Protein 4I86 (pdb70)

B-factor: mean 33.87, std 10.57, range [14.81, 68.9]

Nearest PDB structures (foldseek):
  4i86-assembly2_B  TM=1.010E+00  e=1.847E-17  Komagataeibacter xylinus
  9fnn-assembly1_A  TM=8.598E-01  e=1.338E-05  Escherichia coli
  9fp0-assembly1_A  TM=7.364E-01  e=4.177E-06  Escherichia coli
  9fmv-assembly1_A  TM=7.320E-01  e=1.938E-05  Escherichia coli
  9fmz-assembly1_A  TM=7.827E-01  e=1.527E-04  Escherichia coli

CATH classification: 2.40.10.220

Solvent-accessible surface area: 10695 Å² total; per-residue (Å²): 175,182,84,118,25,74,117,37,98,19,104,19,94,4,70,1,25,17,62,119,45,84,31,123,22,96,13,50,3,58,34,2,8,14,5,4,6,8,0,128,8,66,26,91,48,191,42,108,12,38,36,74,3,111,4,90,6,78,24,113,76,84,93,2,89,2,23,1,72,0,10,83,25,38,124,30,112,0,43,3,5,6,28,54,114,81,133,127,41,50,103,8,2,49,90,2,0,84,20,35,88,200,136,119,71,23,113,13,99,22,87,4,56,1,25,20,52,96,40,84,29,123,21,100,14,58,1,35,30,2,8,50,37,3,1,8,0,106,14,86,22,94,50,188,40,65,23,14,33,36,4,113,3,101,2,88,25,119,76,87,98,4,90,2,25,1,60,0,13,99,26,42,155,36,92,0,23,1,5,19,41,62,111,81,128,141,41,48,101,15,2,46,96,2,2,108,24,26,88,194

Radius of gyration: 17.35 Å; Cα contacts (8 Å, |Δi|>4): 460; chains: 2; bounding box: 39×57×32 Å

Foldseek 3Di:
DDDDFLKAADWFKKWKAFPVRPDIWIFIWGIATLFWTKTQTADPDDDPAFTWMWMWGDAPNDIAIFIWTFGDGDHRITTITTDDDDDVNSVSSVCVSVSSVD/DDKDQDWFKKWKAFPVRPDIWIWIWRIADLFWTKTQTAGPDDDPAFTWMWIWGAAPNDIQIWIWTFGDGDPRMTIITTDDDDVVNSVSSVCVRVVSVD

InterPro domains:
  IPR001173 Glycosyltransferase 2-like [PF00535] (153-322)
  IPR003919 Cellulose synthase, subunit A [TIGR03030] (23-710)
  IPR003920 Cellulose synthase, subunit B [PR01440] (860-881)
  IPR003920 Cellulose synthase, subunit B [PR01440] (908-931)
  IPR003920 Cellulose synthase, subunit B [PR01440] (948-969)
  IPR003920 Cellulose synthase, subunit B [PR01440] (990-1013)
  IPR003920 Cellulose synthase, subunit B [PR01440] (1033-1050)
  IPR003920 Cellulose synthase, subunit B [PR01440] (1070-1091)
  IPR003920 Cellulose synthase, subunit B [PR01440] (1152-1173)
  IPR003920 Cellulose synthase, subunit B [PR01440] (1237-1256)
  IPR003920 Cellulose synthase, subunit B [PR01440] (1286-1305)
  IPR003920 Cellulose synthase, subunit B [PR01440] (1323-1343)
  IPR003920 Cellulose synthase, subunit B [PR01440] (1485-1505)
  IPR009875 PilZ domain [PF07238] (572-647)
  IPR018513 Cellulose synthase BcsB, bacterial [PF03170] (834-1446)
  IPR029044 Nucleotide-diphospho-sugar transferases [G3DSA:3.90.550.10] (138-359)
  IPR029044 Nucleotide-diphospho-sugar transferases [SSF53448] (148-426)
  IPR050321 Glycosyltransferase 2/OpgH subfamily [PTHR43867] (83-566)

Sequence (200 aa):
QKRNSHRIPATIPVEVANADGSIIVTGVTEDLSMGGAAVKMSWPAKLSGPTPVYIRTVLDGEELILPARIIRAGNGRGIFIWTIDNLQQEFSVIRLVFGLEHSHRIPATIPVEVANADGSIIVTGVTEDLSMGGAAVKMSWPAKLSGPTPVYIRTVLDGEELILPARIIRAGNGRGIFIWTIDNLQQEFSVIRLVFGLEH

Structure (mmCIF, N/CA/C/O backbone):
data_4I86
#
_entry.id   4I86
#
_cell.length_a   39.360
_cell.length_b   59.500
_cell.length_c   78.153
_cell.angle_alpha   90.00
_cell.angle_beta   90.00
_cell.angle_gamma   90.00
#
_symmetry.space_group_name_H-M   'P 21 21 21'
#
loop_
_entity.id
_entity.type
_entity.pdbx_description
1 polymer 'Cellulose synthase 1'
2 water water
#
loop_
_atom_site.group_PDB
_atom_site.id
_atom_site.type_symbol
_atom_site.label_atom_id
_atom_site.label_alt_id
_atom_site.label_comp_id
_atom_site.label_asym_id
_atom_site.label_entity_id
_atom_site.label_seq_id
_atom_site.pdbx_PDB_ins_code
_atom_site.Cartn_x
_atom_site.Cartn_y
_atom_site.Cartn_z
_atom_site.occupancy
_atom_site.B_iso_or_equiv
_atom_site.auth_seq_id
_atom_site.auth_comp_id
_atom_site.auth_asym_id
_atom_site.auth_atom_id
_atom_site.pdbx_PDB_model_num
ATOM 1 N N . GLN A 1 5 ? 23.059 0.977 -0.306 1.00 52.73 1 GLN A N 1
ATOM 2 C CA . GLN A 1 5 ? 24.374 0.352 -0.226 1.00 48.39 1 GLN A CA 1
ATOM 3 C C . GLN A 1 5 ? 24.805 -0.220 -1.583 1.00 50.94 1 GLN A C 1
ATOM 4 O O . GLN A 1 5 ? 24.560 0.385 -2.631 1.00 49.36 1 GLN A O 1
ATOM 10 N N . LYS A 1 6 ? 25.460 -1.376 -1.568 1.00 48.58 2 LYS A N 1
ATOM 11 C CA . LYS A 1 6 ? 25.885 -2.009 -2.814 1.00 45.72 2 LYS A CA 1
ATOM 12 C C . LYS A 1 6 ? 25.495 -3.486 -2.823 1.00 49.47 2 LYS A C 1
ATOM 13 O O . LYS A 1 6 ? 25.685 -4.211 -1.837 1.00 39.17 2 LYS A O 1
ATOM 19 N N . ARG A 1 7 ? 24.942 -3.918 -3.951 1.00 52.59 3 ARG A N 1
ATOM 20 C CA . ARG A 1 7 ? 24.267 -5.204 -4.034 1.00 51.95 3 ARG A CA 1
ATOM 21 C C . ARG A 1 7 ? 24.722 -6.012 -5.251 1.00 52.02 3 ARG A C 1
ATOM 22 O O . ARG A 1 7 ? 24.649 -5.530 -6.388 1.00 57.18 3 ARG A O 1
ATOM 30 N N . ASN A 1 8 ? 25.206 -7.231 -5.026 1.00 47.91 4 ASN A N 1
ATOM 31 C CA . ASN A 1 8 ? 25.484 -8.120 -6.152 1.00 49.40 4 ASN A CA 1
ATOM 32 C C . ASN A 1 8 ? 24.181 -8.783 -6.578 1.00 44.79 4 ASN A C 1
ATOM 33 O O . ASN A 1 8 ? 23.371 -9.154 -5.726 1.00 46.63 4 ASN A O 1
ATOM 38 N N . SER A 1 9 ? 23.956 -8.908 -7.882 1.00 47.68 5 SER A N 1
ATOM 39 C CA . SER A 1 9 ? 22.666 -9.407 -8.367 1.00 43.40 5 SER A CA 1
ATOM 40 C C . SER A 1 9 ? 22.492 -10.892 -8.067 1.00 44.38 5 SER A C 1
ATOM 41 O O . SER A 1 9 ? 21.395 -11.345 -7.706 1.00 37.54 5 SER A O 1
ATOM 44 N N . HIS A 1 10 ? 23.578 -11.651 -8.194 1.00 45.46 6 HIS A N 1
ATOM 45 C CA . HIS A 1 10 ? 23.467 -13.103 -8.188 1.00 40.46 6 HIS A CA 1
ATOM 46 C C . HIS A 1 10 ? 22.410 -13.488 -9.226 1.00 40.47 6 HIS A C 1
ATOM 47 O O . HIS A 1 10 ? 21.523 -14.308 -8.951 1.00 38.31 6 HIS A O 1
ATOM 54 N N . ARG A 1 11 ? 22.507 -12.881 -10.412 1.00 35.35 7 ARG A N 1
ATOM 55 C CA . ARG A 1 11 ? 21.640 -13.232 -11.546 1.00 40.07 7 ARG A CA 1
ATOM 56 C C . ARG A 1 11 ? 21.715 -14.719 -11.894 1.00 37.59 7 ARG A C 1
ATOM 57 O O . ARG A 1 11 ? 22.732 -15.198 -12.393 1.00 35.59 7 ARG A O 1
ATOM 65 N N . ILE A 1 12 ? 20.631 -15.445 -11.664 1.00 36.60 8 ILE A N 1
ATOM 66 C CA . ILE A 1 12 ? 20.584 -16.853 -12.042 1.00 35.19 8 ILE A CA 1
ATOM 67 C C . ILE A 1 12 ? 19.474 -17.113 -13.058 1.00 32.92 8 ILE A C 1
ATOM 68 O O . ILE A 1 12 ? 18.287 -17.077 -12.713 1.00 32.31 8 ILE A O 1
ATOM 73 N N . PRO A 1 13 ? 19.858 -17.341 -14.330 1.00 31.80 9 PRO A N 1
ATOM 74 C CA . PRO A 1 13 ? 18.888 -17.815 -15.329 1.00 33.58 9 PRO A CA 1
ATOM 75 C C . PRO A 1 13 ? 18.262 -19.136 -14.894 1.00 30.70 9 PRO A C 1
ATOM 76 O O . PRO A 1 13 ? 18.978 -20.092 -14.580 1.00 34.46 9 PRO A O 1
ATOM 80 N N . ALA A 1 14 ? 16.938 -19.186 -14.875 1.00 33.70 10 ALA A N 1
ATOM 81 C CA . ALA A 1 14 ? 16.231 -20.370 -14.409 1.00 31.51 10 ALA A CA 1
ATOM 82 C C . ALA A 1 14 ? 14.793 -20.337 -14.883 1.00 32.71 10 ALA A C 1
ATOM 83 O O . ALA A 1 14 ? 14.195 -19.272 -15.025 1.00 31.85 10 ALA A O 1
ATOM 85 N N . THR A 1 15 ? 14.242 -21.520 -15.123 1.00 31.52 11 THR A N 1
ATOM 86 C CA . THR A 1 15 ? 12.891 -21.642 -15.619 1.00 32.72 11 THR A CA 1
ATOM 87 C C . THR A 1 15 ? 12.040 -22.359 -14.580 1.00 35.71 11 THR A C 1
ATOM 88 O O . THR A 1 15 ? 12.150 -23.579 -14.404 1.00 37.78 11 THR A O 1
ATOM 92 N N . ILE A 1 16 ? 11.195 -21.600 -13.886 1.00 36.88 12 ILE A N 1
ATOM 93 C CA . ILE A 1 16 ? 10.300 -22.185 -12.896 1.00 28.92 12 ILE A CA 1
ATOM 94 C C . ILE A 1 16 ? 8.930 -21.554 -12.954 1.00 29.32 12 ILE A C 1
ATOM 95 O O . ILE A 1 16 ? 8.804 -20.336 -13.130 1.00 31.88 12 ILE A O 1
ATOM 100 N N . PRO A 1 17 ? 7.887 -22.388 -12.830 1.00 29.35 13 PRO A N 1
ATOM 101 C CA . PRO A 1 17 ? 6.512 -21.895 -12.865 1.00 29.62 13 PRO A CA 1
ATOM 102 C C . PRO A 1 17 ? 6.283 -20.894 -11.730 1.00 24.90 13 PRO A C 1
ATOM 103 O O . PRO A 1 17 ? 6.752 -21.095 -10.600 1.00 23.47 13 PRO A O 1
ATOM 107 N N . VAL A 1 18 ? 5.545 -19.835 -12.028 1.00 24.41 14 VAL A N 1
ATOM 108 C CA . VAL A 1 18 ? 5.175 -18.872 -11.008 1.00 25.10 14 VAL A CA 1
ATOM 109 C C . VAL A 1 18 ? 3.759 -18.400 -11.261 1.00 28.25 14 VAL A C 1
ATOM 110 O O . VAL A 1 18 ? 3.268 -18.465 -12.393 1.00 27.84 14 VAL A O 1
ATOM 114 N N . GLU A 1 19 ? 3.100 -17.924 -10.208 1.00 24.90 15 GLU A N 1
ATOM 115 C CA . GLU A 1 19 ? 1.808 -17.271 -10.353 1.00 26.99 15 GLU A CA 1
ATOM 116 C C . GLU A 1 19 ? 1.957 -15.859 -9.812 1.00 26.01 15 GLU A C 1
ATOM 117 O O . GLU A 1 19 ? 2.666 -15.640 -8.824 1.00 22.44 15 GLU A O 1
ATOM 123 N N . VAL A 1 20 ? 1.282 -14.908 -10.444 1.00 23.77 16 VAL A N 1
ATOM 124 C CA . VAL A 1 20 ? 1.399 -13.511 -10.047 1.00 25.23 16 VAL A CA 1
ATOM 125 C C . VAL A 1 20 ? 0.028 -12.870 -9.937 1.00 26.96 16 VAL A C 1
ATOM 126 O O . VAL A 1 20 ? -0.776 -12.948 -10.863 1.00 28.92 16 VAL A O 1
ATOM 130 N N . ALA A 1 21 ? -0.227 -12.234 -8.801 1.00 24.51 17 ALA A N 1
ATOM 131 C CA . ALA A 1 21 ? -1.458 -11.504 -8.578 1.00 27.24 17 ALA A CA 1
ATOM 132 C C . ALA A 1 21 ? -1.125 -10.070 -8.195 1.00 27.79 17 ALA A 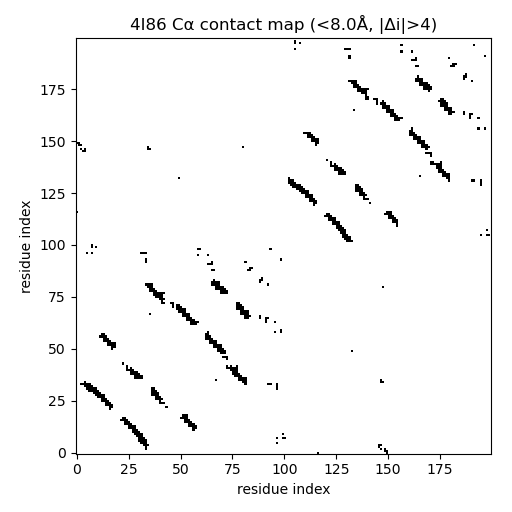C 1
ATOM 133 O O . ALA A 1 21 ? -0.163 -9.851 -7.449 1.00 25.49 17 ALA A O 1
ATOM 135 N N . ASN A 1 22 ? -1.910 -9.090 -8.654 1.00 25.36 18 ASN A N 1
ATOM 136 C CA . ASN A 1 22 ? -1.766 -7.728 -8.104 1.00 26.45 18 ASN A CA 1
ATOM 137 C C . ASN A 1 22 ? -2.360 -7.662 -6.693 1.00 26.54 18 ASN A C 1
ATOM 138 O O . ASN A 1 22 ? -2.966 -8.624 -6.236 1.00 25.45 18 ASN A O 1
ATOM 143 N N . ALA A 1 23 ? -2.174 -6.557 -5.985 1.00 28.08 19 ALA A N 1
ATOM 144 C CA . ALA A 1 23 ? -2.437 -6.553 -4.541 1.00 28.45 19 ALA A CA 1
ATOM 145 C C . ALA A 1 23 ? -3.907 -6.581 -4.170 1.00 36.80 19 ALA A C 1
ATOM 146 O O . ALA A 1 23 ? -4.254 -7.015 -3.063 1.00 31.56 19 ALA A O 1
ATOM 148 N N . ASP A 1 24 ? -4.766 -6.111 -5.074 1.00 36.35 20 ASP A N 1
ATOM 149 C CA . ASP A 1 24 ? -6.201 -6.174 -4.822 1.00 37.63 20 ASP A CA 1
ATOM 150 C C . ASP A 1 24 ? -6.863 -7.410 -5.432 1.00 37.11 20 ASP A C 1
ATOM 151 O O . ASP A 1 24 ? -8.071 -7.581 -5.317 1.00 40.56 20 ASP A O 1
ATOM 156 N N . GLY A 1 25 ? -6.070 -8.277 -6.062 1.00 33.85 21 GLY A N 1
ATOM 157 C CA . GLY A 1 25 ? -6.585 -9.539 -6.576 1.00 35.46 21 GLY A CA 1
ATOM 158 C C . GLY A 1 25 ? -7.368 -9.421 -7.873 1.00 38.45 21 GLY A C 1
ATOM 159 O O . GLY A 1 25 ? -7.917 -10.417 -8.361 1.00 39.94 21 GLY A O 1
ATOM 160 N N . SER A 1 26 ? -7.414 -8.215 -8.438 1.00 34.53 22 SER A N 1
ATOM 161 C CA . SER A 1 26 ? -8.127 -7.969 -9.700 1.00 40.56 22 SER A CA 1
ATOM 162 C C . SER A 1 26 ? -7.425 -8.614 -10.894 1.00 37.42 22 SER A C 1
ATOM 163 O O . SER A 1 26 ? -8.042 -8.884 -11.932 1.00 36.22 22 SER A O 1
ATOM 166 N N . ILE A 1 27 ? -6.130 -8.868 -10.751 1.00 35.44 23 ILE A N 1
ATOM 167 C CA . ILE A 1 27 ? -5.375 -9.539 -11.809 1.00 31.50 23 ILE A CA 1
ATOM 168 C C . ILE A 1 27 ? -4.578 -10.724 -11.266 1.00 32.14 23 ILE A C 1
ATOM 169 O O . ILE A 1 27 ? -3.929 -10.627 -10.217 1.00 32.72 23 ILE A O 1
ATOM 174 N N . ILE A 1 28 ? -4.639 -11.838 -11.988 1.00 27.08 24 ILE A N 1
ATOM 175 C CA . ILE A 1 28 ? -3.905 -13.050 -11.647 1.00 32.14 24 ILE A CA 1
ATOM 176 C C . ILE A 1 28 ? -3.461 -13.756 -12.916 1.00 36.44 24 ILE A C 1
ATOM 177 O O . ILE A 1 28 ? -4.295 -14.089 -13.770 1.00 36.88 24 ILE A O 1
ATOM 182 N N . VAL A 1 29 ? -2.155 -13.992 -13.044 1.00 30.92 25 VAL A N 1
ATOM 183 C CA . VAL A 1 29 ? -1.641 -14.676 -14.226 1.00 32.37 25 VAL A CA 1
ATOM 184 C C . VAL A 1 29 ? -0.613 -15.709 -13.834 1.00 30.72 25 VAL A C 1
ATOM 185 O O . VAL A 1 29 ? -0.129 -15.719 -12.701 1.00 29.58 25 VAL A O 1
ATOM 189 N N . THR A 1 30 ? -0.283 -16.573 -14.787 1.00 31.93 26 THR A N 1
ATOM 190 C CA . THR A 1 30 ? 0.694 -17.630 -14.594 1.00 33.04 26 THR A CA 1
ATOM 191 C C . THR A 1 30 ? 1.802 -17.427 -15.627 1.00 34.02 26 THR A C 1
ATOM 192 O O . THR A 1 30 ? 1.594 -16.724 -16.613 1.00 36.87 26 THR A O 1
ATOM 196 N N . GLY A 1 31 ? 2.972 -18.026 -15.399 1.00 31.68 27 GLY A N 1
ATOM 197 C CA . GLY A 1 31 ? 4.119 -17.847 -16.279 1.00 31.57 27 GLY A CA 1
ATOM 198 C C . GLY A 1 31 ? 5.288 -18.711 -15.854 1.00 31.36 27 GLY A C 1
ATOM 199 O O . GLY A 1 31 ? 5.138 -19.538 -14.954 1.00 29.39 27 GLY A O 1
ATOM 200 N N . VAL A 1 32 ? 6.441 -18.560 -16.516 1.00 31.39 28 VAL A N 1
ATOM 201 C CA . VAL A 1 32 ? 7.669 -19.177 -16.037 1.00 28.91 28 VAL A CA 1
ATOM 202 C C . VAL A 1 32 ? 8.758 -18.126 -15.928 1.00 32.96 28 VAL A C 1
ATOM 203 O O . VAL A 1 32 ? 8.762 -17.137 -16.668 1.00 33.97 28 VAL A O 1
ATOM 207 N N . THR A 1 33 ? 9.694 -18.346 -15.016 1.00 30.30 29 THR A N 1
ATOM 208 C CA . THR A 1 33 ? 10.765 -17.383 -14.819 1.00 33.71 29 THR A CA 1
ATOM 209 C C . THR A 1 33 ? 11.770 -17.461 -15.963 1.00 35.60 29 THR A C 1
ATOM 210 O O . THR A 1 33 ? 11.864 -18.481 -16.650 1.00 31.47 29 THR A O 1
ATOM 214 N N . GLU A 1 34 ? 12.527 -16.383 -16.147 1.00 34.33 30 GLU A N 1
ATOM 215 C CA . GLU A 1 34 ? 13.642 -16.381 -17.089 1.00 34.75 30 GLU A CA 1
ATOM 216 C C . GLU A 1 34 ? 14.946 -16.233 -16.311 1.00 33.13 30 GLU A C 1
ATOM 217 O O . GLU A 1 34 ? 15.915 -16.965 -16.528 1.00 32.14 30 GLU A O 1
ATOM 223 N N . ASP A 1 35 ? 14.959 -15.288 -15.380 1.00 30.36 31 ASP A N 1
ATOM 224 C CA . ASP A 1 35 ? 16.090 -15.154 -14.482 1.00 29.59 31 ASP A CA 1
ATOM 225 C C . ASP A 1 35 ? 15.605 -14.623 -13.147 1.00 31.37 31 ASP A C 1
ATOM 226 O O . ASP A 1 35 ? 14.541 -14.002 -13.062 1.00 31.36 31 ASP A O 1
ATOM 231 N N . LEU A 1 36 ? 16.384 -14.881 -12.106 1.00 28.79 32 LEU A N 1
ATOM 232 C CA . LEU A 1 36 ? 16.084 -14.382 -10.775 1.00 27.06 32 LEU A CA 1
ATOM 233 C C . LEU A 1 36 ? 17.361 -13.751 -10.270 1.00 26.12 32 LEU A C 1
ATOM 234 O O . LEU A 1 36 ? 18.443 -14.193 -10.617 1.00 26.82 32 LEU A O 1
ATOM 239 N N . SER A 1 37 ? 17.234 -12.701 -9.470 1.00 24.38 33 SER A N 1
ATOM 240 C CA . SER A 1 37 ? 18.392 -12.094 -8.835 1.00 26.81 33 SER A CA 1
ATOM 241 C C . SER A 1 37 ? 17.995 -11.639 -7.442 1.00 25.72 33 SER A C 1
ATOM 242 O O . SER A 1 37 ? 16.812 -11.705 -7.067 1.00 22.55 33 SER A O 1
ATOM 245 N N . MET A 1 38 ? 18.974 -11.168 -6.679 1.00 24.46 34 MET A N 1
ATOM 246 C CA . MET A 1 38 ? 18.682 -10.531 -5.403 1.00 26.59 34 MET A CA 1
ATOM 247 C C . MET A 1 38 ? 17.832 -9.262 -5.596 1.00 25.77 34 MET A C 1
ATOM 248 O O . MET A 1 38 ? 17.189 -8.792 -4.662 1.00 24.14 34 MET A O 1
ATOM 253 N N . GLY A 1 39 ? 17.822 -8.714 -6.809 1.00 23.41 35 GLY A N 1
ATOM 254 C CA . GLY A 1 39 ? 17.068 -7.496 -7.076 1.00 27.38 35 GLY A CA 1
ATOM 255 C C . GLY A 1 39 ? 15.613 -7.752 -7.474 1.00 22.81 35 GLY A C 1
ATOM 256 O O . GLY A 1 39 ? 14.705 -7.004 -7.104 1.00 20.22 35 GLY A O 1
ATOM 257 N N . GLY A 1 40 ? 15.394 -8.811 -8.238 1.00 21.82 36 GLY A N 1
ATOM 258 C CA . GLY A 1 40 ? 14.062 -9.137 -8.711 1.00 21.15 36 GLY A CA 1
ATOM 259 C C . GLY A 1 40 ? 13.979 -10.331 -9.637 1.00 24.61 36 GLY A C 1
ATOM 260 O O . GLY A 1 40 ? 14.747 -11.304 -9.519 1.00 22.97 36 GLY A O 1
ATOM 261 N N . ALA A 1 41 ? 13.016 -10.267 -10.553 1.00 23.58 37 ALA A N 1
ATOM 262 C CA . ALA A 1 41 ? 12.735 -11.393 -11.439 1.00 28.40 37 ALA A CA 1
ATOM 263 C C . ALA A 1 41 ? 12.426 -10.937 -12.855 1.00 24.87 37 ALA A C 1
ATOM 264 O O . ALA A 1 41 ? 11.898 -9.850 -13.064 1.00 27.82 37 ALA A O 1
ATOM 266 N N . ALA A 1 42 ? 12.756 -11.776 -13.828 1.00 28.99 38 ALA A N 1
ATOM 267 C CA . ALA A 1 42 ? 12.230 -11.601 -15.181 1.00 34.03 38 ALA A CA 1
ATOM 268 C C . ALA A 1 42 ? 11.386 -12.823 -15.488 1.00 27.95 38 ALA A C 1
ATOM 269 O O . ALA A 1 42 ? 11.855 -13.953 -15.347 1.00 27.33 38 ALA A O 1
ATOM 271 N N . VAL A 1 43 ? 10.141 -12.598 -15.898 1.00 30.59 39 VAL A N 1
ATOM 272 C CA . VAL A 1 43 ? 9.207 -13.709 -16.089 1.00 31.93 39 VAL A CA 1
ATOM 273 C C . VAL A 1 43 ? 8.562 -13.744 -17.478 1.00 35.98 39 VAL A C 1
ATOM 274 O O . VAL A 1 43 ? 8.092 -12.717 -17.986 1.00 30.77 39 VAL A O 1
ATOM 278 N N . LYS A 1 44 ? 8.528 -14.928 -18.090 1.00 33.83 40 LYS A N 1
ATOM 279 C CA . LYS A 1 44 ? 7.759 -15.093 -19.327 1.00 37.81 40 LYS A CA 1
ATOM 280 C C . LYS A 1 44 ? 6.275 -15.136 -18.975 1.00 40.92 40 LYS A C 1
ATOM 281 O O . LYS A 1 44 ? 5.791 -16.089 -18.354 1.00 37.02 40 LYS A O 1
ATOM 287 N N . MET A 1 45 ? 5.552 -14.092 -19.361 1.00 37.90 41 MET A N 1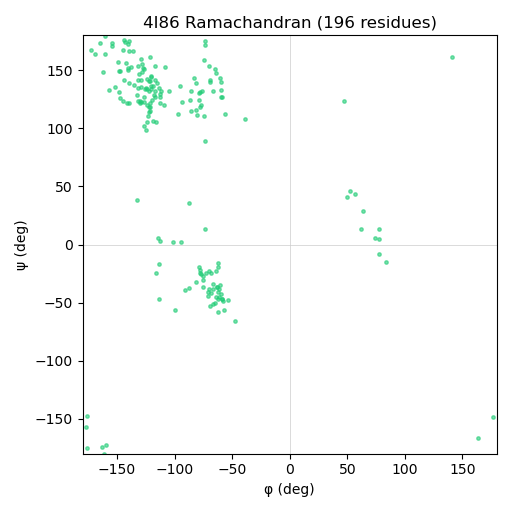
ATOM 288 C CA . MET A 1 45 ? 4.174 -13.942 -18.933 1.00 39.36 41 MET A CA 1
ATOM 289 C C . MET A 1 45 ? 3.493 -12.829 -19.713 1.00 44.62 41 MET A C 1
ATOM 290 O O . MET A 1 45 ? 4.165 -12.000 -20.330 1.00 47.79 41 MET A O 1
ATOM 295 N N . SER A 1 46 ? 2.164 -12.801 -19.665 1.00 43.68 42 SER A N 1
ATOM 296 C CA . SER A 1 46 ? 1.395 -11.748 -20.321 1.00 48.96 42 SER A CA 1
ATOM 297 C C . SER A 1 46 ? 0.494 -11.015 -19.332 1.00 47.79 42 SER A C 1
ATOM 298 O O . SER A 1 46 ? -0.486 -11.577 -18.836 1.00 56.25 42 SER A O 1
ATOM 301 N N . TRP A 1 47 ? 0.841 -9.759 -19.054 1.00 47.54 43 TRP A N 1
ATOM 302 C CA . TRP A 1 47 ? 0.091 -8.893 -18.139 1.00 46.90 43 TRP A CA 1
ATOM 303 C C . TRP A 1 47 ? -1.037 -8.175 -18.891 1.00 52.19 43 TRP A C 1
ATOM 304 O O . TRP A 1 47 ? -0.782 -7.481 -19.881 1.00 50.94 43 TRP A O 1
ATOM 315 N N . PRO A 1 48 ? -2.287 -8.332 -18.414 1.00 53.35 44 PRO A N 1
ATOM 316 C CA . PRO A 1 48 ? -3.496 -7.882 -19.124 1.00 53.34 44 PRO A CA 1
ATOM 317 C C . PRO A 1 48 ? -3.906 -6.438 -18.845 1.00 55.76 44 PRO A C 1
ATOM 318 O O . PRO A 1 48 ? -5.100 -6.149 -18.781 1.00 61.50 44 PRO A O 1
ATOM 322 N N . ALA A 1 49 ? -2.944 -5.547 -18.669 1.00 54.06 45 ALA A N 1
ATOM 323 C CA . ALA A 1 49 ? -3.260 -4.138 -18.513 1.00 59.99 45 ALA A CA 1
ATOM 324 C C . ALA A 1 49 ? -2.025 -3.318 -18.814 1.00 59.51 45 ALA A C 1
ATOM 325 O O . ALA A 1 49 ? -0.916 -3.850 -18.862 1.00 59.63 45 ALA A O 1
ATOM 327 N N . LYS A 1 50 ? -2.222 -2.024 -19.037 1.00 61.35 46 LYS A N 1
ATOM 328 C CA . LYS A 1 50 ? -1.094 -1.134 -19.228 1.00 59.95 46 LYS A CA 1
ATOM 329 C C . LYS A 1 50 ? -0.606 -0.657 -17.879 1.00 57.96 46 LYS A C 1
ATOM 330 O O . LYS A 1 50 ? -1.396 -0.260 -17.019 1.00 56.52 46 LYS A O 1
ATOM 336 N N . LEU A 1 51 ? 0.704 -0.732 -17.692 1.00 57.78 47 LEU A N 1
ATOM 337 C CA . LEU A 1 51 ? 1.309 -0.327 -16.440 1.00 56.33 47 LEU A CA 1
ATOM 338 C C . LEU A 1 51 ? 1.390 1.189 -16.365 1.00 55.93 47 LEU A C 1
ATOM 339 O O . LEU A 1 51 ? 2.030 1.815 -17.215 1.00 57.48 47 LEU A O 1
ATOM 344 N N . SER A 1 52 ? 0.748 1.788 -15.367 1.00 52.58 48 SER A N 1
ATOM 345 C CA . SER A 1 52 ? 1.091 3.164 -15.023 1.00 56.78 48 SER A CA 1
ATOM 346 C C . SER A 1 52 ? 2.585 3.180 -14.708 1.00 61.66 48 SER A C 1
ATOM 347 O O . SER A 1 52 ? 3.366 3.921 -15.316 1.00 61.22 48 SER A O 1
ATOM 350 N N . GLY A 1 53 ? 2.966 2.336 -13.753 1.00 55.04 49 GLY A N 1
ATOM 351 C CA . GLY A 1 53 ? 4.349 2.178 -13.343 1.00 53.90 49 GLY A CA 1
ATOM 352 C C . GLY A 1 53 ? 4.444 1.094 -12.287 1.00 49.63 49 GLY A C 1
ATOM 353 O O . GLY A 1 53 ? 3.564 0.233 -12.207 1.00 50.76 49 GLY A O 1
ATOM 354 N N . PRO A 1 54 ? 5.508 1.130 -11.466 1.00 51.89 50 PRO A N 1
ATOM 355 C CA . PRO A 1 54 ? 5.720 0.169 -10.366 1.00 44.42 50 PRO A CA 1
ATOM 356 C C . PRO A 1 54 ? 4.425 -0.204 -9.614 1.00 40.30 50 PRO A C 1
ATOM 357 O O . PRO A 1 54 ? 3.881 0.604 -8.859 1.00 45.53 50 PRO A O 1
ATOM 361 N N . THR A 1 55 ? 3.951 -1.432 -9.819 1.00 39.49 51 THR A N 1
ATOM 362 C CA . THR A 1 55 ? 2.655 -1.881 -9.302 1.00 38.40 51 THR A CA 1
ATOM 363 C C . THR A 1 55 ? 2.821 -3.101 -8.400 1.00 29.62 51 THR A C 1
ATOM 364 O O . THR A 1 55 ? 3.332 -4.120 -8.846 1.00 29.35 51 THR A O 1
ATOM 368 N N . PRO A 1 56 ? 2.376 -2.996 -7.134 1.00 29.82 52 PRO A N 1
ATOM 369 C CA . PRO A 1 56 ? 2.586 -4.052 -6.136 1.00 30.33 52 PRO A CA 1
ATOM 370 C C . PRO A 1 56 ? 1.834 -5.342 -6.435 1.00 30.91 52 PRO A C 1
ATOM 371 O O . PRO A 1 56 ? 0.634 -5.337 -6.752 1.00 29.57 52 PRO A O 1
ATOM 375 N N . VAL A 1 57 ? 2.568 -6.446 -6.334 1.00 26.25 53 VAL A N 1
ATOM 376 C CA . VAL A 1 57 ? 2.044 -7.785 -6.630 1.00 23.43 53 VAL A CA 1
ATOM 377 C C . VAL A 1 57 ? 2.582 -8.794 -5.618 1.00 25.38 53 VAL A C 1
ATOM 378 O O . VAL A 1 57 ? 3.435 -8.463 -4.778 1.00 22.49 53 VAL A O 1
ATOM 382 N N . TYR A 1 58 ? 2.064 -10.016 -5.690 1.00 19.15 54 TYR A N 1
ATOM 383 C CA . TYR A 1 58 ? 2.619 -11.134 -4.959 1.00 20.12 54 TYR A CA 1
ATOM 384 C C . TYR A 1 58 ? 3.012 -12.157 -5.996 1.00 22.84 54 TYR A C 1
ATOM 385 O O . TYR A 1 58 ? 2.264 -12.389 -6.953 1.00 22.34 54 TYR A O 1
ATOM 394 N N . ILE A 1 59 ? 4.197 -12.741 -5.824 1.00 20.15 55 ILE A N 1
ATOM 395 C CA . ILE A 1 59 ? 4.667 -13.800 -6.699 1.00 19.96 55 ILE A CA 1
ATOM 396 C C . ILE A 1 59 ? 4.728 -15.100 -5.901 1.00 22.39 55 ILE A C 1
ATOM 397 O O . ILE A 1 59 ? 5.258 -15.135 -4.791 1.00 18.67 55 ILE A O 1
ATOM 402 N N . ARG A 1 60 ? 4.134 -16.156 -6.447 1.00 20.53 56 ARG A N 1
ATOM 403 C CA . ARG A 1 60 ? 4.131 -17.441 -5.766 1.00 22.03 56 ARG A CA 1
ATOM 404 C C . ARG A 1 60 ? 4.791 -18.493 -6.644 1.00 23.46 56 ARG A C 1
ATOM 405 O O . ARG A 1 60 ? 4.608 -18.514 -7.862 1.00 24.03 56 ARG A O 1
ATOM 413 N N . THR A 1 61 ? 5.565 -19.368 -6.025 1.00 22.40 57 THR A N 1
ATOM 414 C CA . THR A 1 61 ? 6.180 -20.460 -6.759 1.00 23.35 57 THR A CA 1
ATOM 415 C C . THR A 1 61 ? 6.572 -21.523 -5.762 1.00 24.07 57 THR A C 1
ATOM 416 O O . THR A 1 61 ? 6.364 -21.356 -4.549 1.00 22.10 57 THR A O 1
ATOM 420 N N . VAL A 1 62 ? 7.138 -22.609 -6.273 1.00 25.85 58 VAL A N 1
ATOM 421 C CA . VAL A 1 62 ? 7.611 -23.702 -5.429 1.00 26.60 58 VAL A CA 1
ATOM 422 C C . VAL A 1 62 ? 9.056 -24.062 -5.789 1.00 28.67 58 VAL A C 1
ATOM 423 O O . VAL A 1 62 ? 9.459 -24.033 -6.956 1.00 30.66 58 VAL A O 1
ATOM 427 N N . LEU A 1 63 ? 9.847 -24.376 -4.779 1.00 27.36 59 LEU A N 1
ATOM 428 C CA . LEU A 1 63 ? 11.225 -24.751 -5.004 1.00 27.32 59 LEU A CA 1
ATOM 429 C C . LEU A 1 63 ? 11.587 -25.731 -3.920 1.00 27.93 59 LEU A C 1
ATOM 430 O O . LEU A 1 63 ? 11.308 -25.479 -2.751 1.00 28.49 59 LEU A O 1
ATOM 435 N N . ASP A 1 64 ? 12.194 -26.854 -4.305 1.00 35.35 60 ASP A N 1
ATOM 436 C CA . ASP A 1 64 ? 12.585 -27.885 -3.351 1.00 30.79 60 ASP A CA 1
ATOM 437 C C . ASP A 1 64 ? 11.429 -28.247 -2.421 1.00 32.30 60 ASP A C 1
ATOM 438 O O . ASP A 1 64 ? 11.623 -28.420 -1.214 1.00 31.11 60 ASP A O 1
ATOM 443 N N . GLY A 1 65 ? 10.226 -28.335 -2.974 1.00 27.87 61 GLY A N 1
ATOM 444 C CA . GLY A 1 65 ? 9.071 -28.717 -2.178 1.00 36.35 61 GLY A CA 1
ATOM 445 C C . GLY A 1 65 ? 8.495 -27.622 -1.287 1.00 37.64 61 GLY A C 1
ATOM 446 O O . GLY A 1 65 ? 7.437 -27.806 -0.682 1.00 32.42 61 GLY A O 1
ATOM 447 N N . GLU A 1 66 ? 9.190 -26.486 -1.201 1.00 34.39 62 GLU A N 1
ATOM 448 C CA . GLU A 1 66 ? 8.750 -25.375 -0.362 1.00 31.68 62 GLU A CA 1
ATOM 449 C C . GLU A 1 66 ? 7.958 -24.336 -1.161 1.00 31.76 62 GLU A C 1
ATOM 450 O O . GLU A 1 66 ? 8.333 -23.968 -2.276 1.00 23.71 62 GLU A O 1
ATOM 456 N N . GLU A 1 67 ? 6.859 -23.865 -0.585 1.00 25.25 63 GLU A N 1
ATOM 457 C CA . GLU A 1 67 ? 6.124 -22.753 -1.175 1.00 30.08 63 GLU A CA 1
ATOM 458 C C . GLU A 1 67 ? 6.848 -21.438 -0.843 1.00 26.78 63 GLU A C 1
ATOM 459 O O . GLU A 1 67 ? 7.214 -21.193 0.314 1.00 28.96 63 GLU A O 1
ATOM 465 N N . LEU A 1 68 ? 7.083 -20.606 -1.857 1.00 22.66 64 LEU A N 1
ATOM 466 C CA . LEU A 1 68 ? 7.700 -19.298 -1.632 1.00 23.82 64 LEU A CA 1
ATOM 467 C C . LEU A 1 68 ? 6.747 -18.223 -2.107 1.00 23.61 64 LEU A C 1
ATOM 468 O O . LEU A 1 68 ? 6.334 -18.222 -3.269 1.00 20.99 64 LEU A O 1
ATOM 473 N N . ILE A 1 69 ? 6.415 -17.289 -1.222 1.00 20.63 65 ILE A N 1
ATOM 474 C CA . ILE A 1 69 ? 5.525 -16.196 -1.597 1.00 20.98 65 ILE A CA 1
ATOM 475 C C . ILE A 1 69 ? 6.244 -14.876 -1.361 1.00 19.90 65 ILE A C 1
ATOM 476 O O . ILE A 1 69 ? 6.636 -14.578 -0.236 1.00 18.31 65 ILE A O 1
ATOM 481 N N . LEU A 1 70 ? 6.446 -14.101 -2.422 1.00 16.00 66 LEU A N 1
ATOM 482 C CA . LEU A 1 70 ? 7.274 -12.912 -2.312 1.00 19.73 66 LEU A CA 1
ATOM 483 C C . LEU A 1 70 ? 6.554 -11.671 -2.816 1.00 19.42 66 LEU A C 1
ATOM 484 O O . LEU A 1 70 ? 6.136 -11.631 -3.974 1.00 20.10 66 LEU A O 1
ATOM 489 N N . PRO A 1 71 ? 6.419 -10.645 -1.958 1.00 15.82 67 PRO A N 1
ATOM 490 C CA . PRO A 1 71 ? 5.869 -9.366 -2.437 1.00 21.10 67 PRO A CA 1
ATOM 491 C C . PRO A 1 71 ? 6.827 -8.761 -3.447 1.00 23.71 67 PRO A C 1
ATOM 492 O O . PRO A 1 71 ? 8.041 -8.994 -3.378 1.00 20.11 67 PRO A O 1
ATOM 496 N N . ALA A 1 72 ? 6.291 -7.989 -4.380 1.00 24.82 68 ALA A N 1
ATOM 497 C CA . ALA A 1 72 ? 7.127 -7.397 -5.402 1.00 25.23 68 ALA A CA 1
ATOM 498 C C . ALA A 1 72 ? 6.399 -6.243 -6.046 1.00 26.02 68 ALA A C 1
ATOM 499 O O . ALA A 1 72 ? 5.270 -5.908 -5.672 1.00 26.52 68 ALA A O 1
ATOM 501 N N . ARG A 1 73 ? 7.071 -5.624 -7.001 1.00 26.63 69 ARG A N 1
ATOM 502 C CA . ARG A 1 73 ? 6.476 -4.576 -7.802 1.00 29.80 69 ARG A CA 1
ATOM 503 C C . ARG A 1 73 ? 6.736 -4.917 -9.263 1.00 28.39 69 ARG A C 1
ATOM 504 O O . ARG A 1 73 ? 7.885 -5.135 -9.636 1.00 25.75 69 ARG A O 1
ATOM 512 N N . ILE A 1 74 ? 5.686 -5.017 -10.081 1.00 26.19 70 ILE A N 1
ATOM 513 C CA . ILE A 1 74 ? 5.927 -5.153 -11.514 1.00 26.51 70 ILE A CA 1
ATOM 514 C C . ILE A 1 74 ? 6.315 -3.769 -12.038 1.00 33.70 70 ILE A C 1
ATOM 515 O O . ILE A 1 74 ? 5.676 -2.767 -11.706 1.00 30.71 70 ILE A O 1
ATOM 520 N N . ILE A 1 75 ? 7.392 -3.700 -12.814 1.00 34.45 71 ILE A N 1
ATOM 521 C CA . ILE A 1 75 ? 7.880 -2.398 -13.257 1.00 35.88 71 ILE A CA 1
ATOM 522 C C . ILE A 1 75 ? 7.790 -2.229 -14.775 1.00 37.17 71 ILE A C 1
ATOM 523 O O . ILE A 1 75 ? 7.724 -1.108 -15.275 1.00 41.34 71 ILE A O 1
ATOM 528 N N . ARG A 1 76 ? 7.793 -3.342 -15.502 1.00 38.17 72 ARG A N 1
ATOM 529 C CA . ARG A 1 76 ? 7.581 -3.311 -16.947 1.00 41.26 72 ARG A CA 1
ATOM 530 C C . ARG A 1 76 ? 6.864 -4.567 -17.414 1.00 42.50 72 ARG A C 1
ATOM 531 O O . ARG A 1 76 ? 7.030 -5.641 -16.831 1.00 39.44 72 ARG A O 1
ATOM 539 N N . ALA A 1 77 ? 6.074 -4.423 -18.477 1.00 45.14 73 ALA A N 1
ATOM 540 C CA . ALA A 1 77 ? 5.388 -5.549 -19.105 1.00 50.41 73 ALA A CA 1
ATOM 541 C C . ALA A 1 77 ? 5.393 -5.380 -20.625 1.00 51.56 73 ALA A C 1
ATOM 542 O O . ALA A 1 77 ? 4.900 -4.378 -21.142 1.00 49.41 73 ALA A O 1
ATOM 544 N N . GLY A 1 78 ? 5.952 -6.354 -21.338 1.00 54.14 74 GLY A N 1
ATOM 545 C CA . GLY A 1 78 ? 6.082 -6.241 -22.780 1.00 57.67 74 GLY A CA 1
ATOM 546 C C . GLY A 1 78 ? 5.643 -7.461 -23.567 1.00 57.55 74 GLY A C 1
ATOM 547 O O . GLY A 1 78 ? 6.259 -7.802 -24.581 1.00 55.76 74 GLY A O 1
ATOM 548 N N . ASN A 1 79 ? 4.562 -8.097 -23.116 1.00 62.00 75 ASN A N 1
ATOM 549 C CA . ASN A 1 79 ? 4.077 -9.362 -23.684 1.00 59.08 75 ASN A CA 1
ATOM 550 C C . ASN A 1 79 ? 5.206 -10.374 -23.872 1.00 59.93 75 ASN A C 1
ATOM 551 O O . ASN A 1 79 ? 6.207 -10.107 -24.552 1.00 61.68 75 ASN A O 1
ATOM 556 N N . GLY A 1 80 ? 5.037 -11.542 -23.260 1.00 59.08 76 GLY A N 1
ATOM 557 C CA . GLY A 1 80 ? 6.093 -12.530 -23.204 1.00 55.23 76 GLY A CA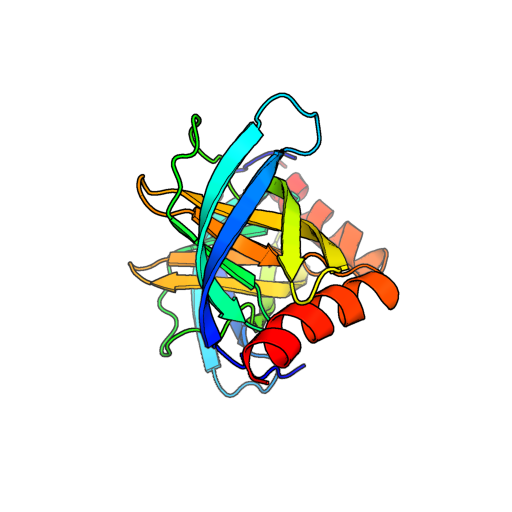 1
ATOM 558 C C . GLY A 1 80 ? 7.035 -12.224 -22.055 1.00 50.29 76 GLY A C 1
ATOM 559 O O . GLY A 1 80 ? 7.822 -13.080 -21.656 1.00 48.29 76 GLY A O 1
ATOM 560 N N . ARG A 1 81 ? 6.958 -11.008 -21.514 1.00 43.78 77 ARG A N 1
ATOM 561 C CA . ARG A 1 81 ? 7.908 -10.612 -20.481 1.00 46.64 77 ARG A CA 1
ATOM 562 C C . ARG A 1 81 ? 7.352 -9.657 -19.422 1.00 42.44 77 ARG A C 1
ATOM 563 O O . ARG A 1 81 ? 6.802 -8.608 -19.742 1.00 42.88 77 ARG A O 1
ATOM 571 N N . GLY A 1 82 ? 7.505 -10.043 -18.156 1.00 38.60 78 GLY A N 1
ATOM 572 C CA . GLY A 1 82 ? 7.223 -9.161 -17.035 1.00 35.20 78 GLY A CA 1
ATOM 573 C C . GLY A 1 82 ? 8.493 -8.992 -16.210 1.00 31.05 78 GLY A C 1
ATOM 574 O O . GLY A 1 82 ? 9.188 -9.977 -15.925 1.00 27.22 78 GLY A O 1
ATOM 575 N N . ILE A 1 83 ? 8.815 -7.749 -15.847 1.00 32.88 79 ILE A N 1
ATOM 576 C CA . ILE A 1 83 ? 10.005 -7.475 -15.032 1.00 32.08 79 ILE A CA 1
ATOM 577 C C . ILE A 1 83 ? 9.597 -6.997 -13.648 1.00 28.81 79 ILE A C 1
ATOM 578 O O . ILE A 1 83 ? 8.769 -6.086 -13.509 1.00 31.19 79 ILE A O 1
ATOM 583 N N . PHE A 1 84 ? 10.204 -7.587 -12.620 1.00 26.22 80 PHE A N 1
ATOM 584 C CA . PHE A 1 84 ? 9.822 -7.265 -11.245 1.00 25.60 80 PHE A CA 1
ATOM 585 C C . PHE A 1 84 ? 11.030 -6.889 -10.394 1.00 25.49 80 PHE A C 1
ATOM 586 O O . PHE A 1 84 ? 12.152 -7.290 -10.681 1.00 23.67 80 PHE A O 1
ATOM 594 N N . ILE A 1 85 ? 10.776 -6.110 -9.347 1.00 22.98 81 ILE A N 1
ATOM 595 C CA . ILE A 1 85 ? 11.735 -5.925 -8.271 1.00 24.18 81 ILE A CA 1
ATOM 596 C C . ILE A 1 85 ? 11.109 -6.419 -6.968 1.00 21.08 81 ILE A C 1
ATOM 597 O O . ILE A 1 85 ? 9.941 -6.159 -6.708 1.00 22.16 81 ILE A O 1
ATOM 602 N N . TRP A 1 86 ? 11.873 -7.148 -6.164 1.00 19.61 82 TRP A N 1
ATOM 603 C CA . TRP A 1 86 ? 11.376 -7.615 -4.870 1.00 20.69 82 TRP A CA 1
ATOM 604 C C . TRP A 1 86 ? 11.081 -6.445 -3.954 1.00 22.65 82 TRP A C 1
ATOM 605 O O . TRP A 1 86 ? 11.751 -5.420 -4.020 1.00 26.25 82 TRP A O 1
ATOM 616 N N . THR A 1 87 ? 10.075 -6.626 -3.100 1.00 23.67 83 THR A N 1
ATOM 617 C CA . THR A 1 87 ? 9.744 -5.725 -2.004 1.00 24.91 83 THR A CA 1
ATOM 618 C C . THR A 1 87 ? 10.122 -6.441 -0.706 1.00 30.81 83 THR A C 1
ATOM 619 O O . THR A 1 87 ? 9.592 -7.508 -0.409 1.00 27.25 83 THR A O 1
ATOM 623 N N . ILE A 1 88 ? 11.027 -5.863 0.070 1.00 31.67 84 ILE A N 1
ATOM 624 C CA . ILE A 1 88 ? 11.527 -6.528 1.267 1.00 29.22 84 ILE A CA 1
ATOM 625 C C . ILE A 1 88 ? 11.307 -5.646 2.498 1.00 34.46 84 ILE A C 1
ATOM 626 O O . ILE A 1 88 ? 12.023 -4.659 2.699 1.00 37.13 84 ILE A O 1
ATOM 631 N N . ASP A 1 89 ? 10.332 -6.000 3.328 1.00 37.12 85 ASP A N 1
ATOM 632 C CA . ASP A 1 89 ? 9.987 -5.167 4.484 1.00 39.40 85 ASP A CA 1
ATOM 633 C C . ASP A 1 89 ? 10.314 -5.825 5.818 1.00 43.02 85 ASP A C 1
ATOM 634 O O . ASP A 1 89 ? 9.999 -5.275 6.880 1.00 42.21 85 ASP A O 1
ATOM 639 N N . ASN A 1 90 ? 10.906 -7.012 5.764 1.00 33.44 86 ASN A N 1
ATOM 640 C CA . ASN A 1 90 ? 11.324 -7.710 6.974 1.00 33.32 86 ASN A CA 1
ATOM 641 C C . ASN A 1 90 ? 12.296 -8.855 6.661 1.00 33.04 86 ASN A C 1
ATOM 642 O O . ASN A 1 90 ? 12.547 -9.181 5.490 1.00 27.09 86 ASN A O 1
ATOM 647 N N . LEU A 1 91 ? 12.839 -9.455 7.713 1.00 31.19 87 LEU A N 1
ATOM 648 C CA . LEU A 1 91 ? 13.805 -10.538 7.583 1.00 33.08 87 LEU A CA 1
ATOM 649 C C . LEU A 1 91 ? 13.262 -11.769 6.866 1.00 29.28 87 LEU A C 1
ATOM 650 O O . LEU A 1 91 ? 13.986 -12.413 6.104 1.00 26.78 87 LEU A O 1
ATOM 655 N N . GLN A 1 92 ? 12.006 -12.123 7.111 1.00 24.71 88 GLN A N 1
ATOM 656 C CA . GLN A 1 92 ? 11.469 -13.292 6.434 1.00 30.84 88 GLN A CA 1
ATOM 657 C C . GLN A 1 92 ? 11.348 -13.046 4.934 1.00 26.80 88 GLN A C 1
ATOM 658 O O . GLN A 1 92 ? 11.513 -13.979 4.143 1.00 25.66 88 GLN A O 1
ATOM 664 N N . GLN A 1 93 ? 11.051 -11.803 4.551 1.00 23.70 89 GLN A N 1
ATOM 665 C CA . GLN A 1 93 ? 10.952 -11.435 3.138 1.00 26.03 89 GLN A CA 1
ATOM 666 C C . GLN A 1 93 ? 12.344 -11.429 2.508 1.00 21.89 89 GLN A C 1
ATOM 667 O O . GLN A 1 93 ? 12.539 -11.925 1.396 1.00 19.28 89 GLN A O 1
ATOM 673 N N . GLU A 1 94 ? 13.317 -10.920 3.248 1.00 22.36 90 GLU A N 1
ATOM 674 C CA . GLU A 1 94 ? 14.699 -10.928 2.784 1.00 27.11 90 GLU A CA 1
ATOM 675 C C . GLU A 1 94 ? 15.147 -12.365 2.511 1.00 19.75 90 GLU A C 1
ATOM 676 O O . GLU A 1 94 ? 15.724 -12.669 1.463 1.00 17.64 90 GLU A O 1
ATOM 682 N N . PHE A 1 95 ? 14.862 -13.258 3.448 1.00 19.63 91 PHE A N 1
ATOM 683 C CA . PHE A 1 95 ? 15.323 -14.635 3.325 1.00 19.85 91 PHE A CA 1
ATOM 684 C C . PHE A 1 95 ? 14.520 -15.513 2.383 1.00 20.81 91 PHE A C 1
ATOM 685 O O . PHE A 1 95 ? 15.020 -16.541 1.932 1.00 18.72 91 PHE A O 1
ATOM 693 N N . SER A 1 96 ? 13.294 -15.118 2.064 1.00 18.87 92 SER A N 1
ATOM 694 C CA . SER A 1 96 ? 12.557 -15.846 1.038 1.00 20.29 92 SER A CA 1
ATOM 695 C C . SER A 1 96 ? 13.231 -15.600 -0.294 1.00 17.94 92 SER A C 1
ATOM 696 O O . SER A 1 96 ? 13.402 -16.518 -1.092 1.00 16.32 92 SER A O 1
ATOM 699 N N . VAL A 1 97 ? 13.640 -14.354 -0.519 1.00 17.87 93 VAL A N 1
ATOM 700 C CA . VAL A 1 97 ? 14.371 -13.999 -1.734 1.00 18.55 93 VAL A CA 1
ATOM 701 C C . VAL A 1 97 ? 15.691 -14.762 -1.799 1.00 16.34 93 VAL A C 1
ATOM 702 O O . VAL A 1 97 ? 16.026 -15.315 -2.833 1.00 16.35 93 VAL A O 1
ATOM 706 N N . ILE A 1 98 ? 16.435 -14.783 -0.693 1.00 16.91 94 ILE A N 1
ATOM 707 C CA . ILE A 1 98 ? 17.688 -15.533 -0.619 1.00 20.64 94 ILE A CA 1
ATOM 708 C C . ILE A 1 98 ? 17.450 -17.023 -0.905 1.00 18.62 94 ILE A C 1
ATOM 709 O O . ILE A 1 98 ? 18.183 -17.646 -1.685 1.00 19.47 94 ILE A O 1
ATOM 714 N N . ARG A 1 99 ? 16.428 -17.603 -0.280 1.00 17.72 95 ARG A N 1
ATOM 715 C CA . ARG A 1 99 ? 16.161 -19.032 -0.466 1.00 22.01 95 ARG A CA 1
ATOM 716 C C . ARG A 1 99 ? 15.893 -19.363 -1.932 1.00 20.50 95 ARG A C 1
ATOM 717 O O . ARG A 1 99 ? 16.346 -20.383 -2.431 1.00 22.35 95 ARG A O 1
ATOM 725 N N . LEU A 1 100 ? 15.117 -18.511 -2.594 1.00 19.26 96 LEU A N 1
ATOM 726 C CA . LEU A 1 100 ? 14.819 -18.645 -4.014 1.00 20.57 96 LEU A CA 1
ATOM 727 C C . LEU A 1 100 ? 16.061 -18.552 -4.892 1.00 22.05 96 LEU A C 1
ATOM 728 O O . LEU A 1 100 ? 16.351 -19.468 -5.666 1.00 23.35 96 LEU A O 1
ATOM 733 N N . VAL A 1 101 ? 16.781 -17.441 -4.783 1.00 22.43 97 VAL A N 1
ATOM 734 C CA . VAL A 1 101 ? 17.957 -17.202 -5.618 1.00 22.29 97 VAL A CA 1
ATOM 735 C C . VAL A 1 101 ? 19.088 -18.193 -5.361 1.00 21.51 97 VAL A C 1
ATOM 736 O O . VAL A 1 101 ? 19.616 -18.780 -6.300 1.00 23.98 97 VAL A O 1
ATOM 740 N N . PHE A 1 102 ? 19.468 -18.383 -4.099 1.00 20.08 98 PHE A N 1
ATOM 741 C CA . PHE A 1 102 ? 20.526 -19.353 -3.777 1.00 21.11 98 PHE A CA 1
ATOM 742 C C . PHE A 1 102 ? 20.041 -20.805 -3.857 1.00 25.74 98 PHE A C 1
ATOM 743 O O . PHE A 1 102 ? 20.847 -21.713 -4.107 1.00 30.93 98 PHE A O 1
ATOM 751 N N . GLY A 1 103 ? 18.745 -21.038 -3.638 1.00 20.28 99 GLY A N 1
ATOM 752 C CA . GLY A 1 103 ? 18.195 -22.382 -3.782 1.00 24.19 99 GLY A CA 1
ATOM 753 C C . GLY A 1 103 ? 18.355 -22.822 -5.228 1.00 33.34 99 GLY A C 1
ATOM 754 O O . GLY A 1 103 ? 18.632 -23.990 -5.516 1.00 33.58 99 GLY A O 1
ATOM 755 N N . LEU A 1 104 ? 18.190 -21.872 -6.147 1.00 28.55 100 LEU A N 1
ATOM 756 C CA . LEU A 1 104 ? 18.384 -22.151 -7.564 1.00 32.15 100 LEU A CA 1
ATOM 757 C C . LEU A 1 104 ? 19.877 -22.273 -7.952 1.00 32.88 100 LEU A C 1
ATOM 758 O O . LEU A 1 104 ? 20.222 -23.021 -8.870 1.00 40.97 100 LEU A O 1
ATOM 763 N N . GLU A 1 105 ? 20.762 -21.555 -7.266 1.00 31.42 101 GLU A N 1
ATOM 764 C CA . GLU A 1 105 ? 22.195 -21.734 -7.509 1.00 36.26 101 GLU A CA 1
ATOM 765 C C . GLU A 1 105 ? 22.581 -23.170 -7.160 1.00 42.31 101 GLU A C 1
ATOM 766 O O . GLU A 1 105 ? 23.359 -23.813 -7.875 1.00 42.36 101 GLU A O 1
ATOM 772 N N . HIS A 1 106 ? 22.023 -23.662 -6.054 1.00 37.20 102 HIS A N 1
ATOM 773 C CA . HIS A 1 106 ? 22.348 -24.978 -5.533 1.00 41.83 102 HIS A CA 1
ATOM 774 C C . HIS A 1 106 ? 21.937 -26.099 -6.494 1.00 44.30 102 HIS A C 1
ATOM 775 O O . HIS A 1 106 ? 20.957 -25.971 -7.238 1.00 39.56 102 HIS A O 1
ATOM 782 N N . SER B 1 9 ? -1.446 8.208 -4.819 1.00 56.50 5 SER B N 1
ATOM 783 C CA . SER B 1 9 ? -0.511 8.320 -5.936 1.00 56.07 5 SER B CA 1
ATOM 784 C C . SER B 1 9 ? -1.078 9.203 -7.054 1.00 60.07 5 SER B C 1
ATOM 785 O O . SER B 1 9 ? -2.275 9.154 -7.351 1.00 64.63 5 SER B O 1
ATOM 788 N N . HIS B 1 10 ? -0.212 10.017 -7.657 1.00 57.45 6 HIS B N 1
ATOM 789 C CA . HIS B 1 10 ? -0.586 10.842 -8.805 1.00 58.29 6 HIS B CA 1
ATOM 790 C C . HIS B 1 10 ? 0.651 11.207 -9.628 1.00 52.61 6 HIS B C 1
ATOM 791 O O . HIS B 1 10 ? 1.662 11.606 -9.058 1.00 49.06 6 HIS B O 1
ATOM 798 N N . ARG B 1 11 ? 0.576 11.058 -10.954 1.00 53.22 7 ARG B N 1
ATOM 799 C CA . ARG B 1 11 ? 1.659 11.496 -11.846 1.00 49.66 7 ARG B CA 1
ATOM 800 C C . ARG B 1 11 ? 1.531 12.985 -12.211 1.00 51.73 7 ARG B C 1
ATOM 801 O O . ARG B 1 11 ? 0.569 13.405 -12.865 1.00 53.90 7 ARG B O 1
ATOM 809 N N . ILE B 1 12 ? 2.496 13.782 -11.766 1.00 49.93 8 ILE B N 1
ATOM 810 C CA . ILE B 1 12 ? 2.601 15.166 -12.200 1.00 48.85 8 ILE B CA 1
ATOM 811 C C . ILE B 1 12 ? 3.614 15.219 -13.334 1.00 48.71 8 ILE B C 1
ATOM 812 O O . ILE B 1 12 ? 4.804 14.960 -13.120 1.00 41.04 8 ILE B O 1
ATOM 817 N N . PRO B 1 13 ? 3.154 15.528 -14.554 1.00 48.82 9 PRO B N 1
ATOM 818 C CA . PRO B 1 13 ? 4.151 15.760 -15.601 1.00 44.22 9 PRO B CA 1
ATOM 819 C C . PRO B 1 13 ? 4.846 17.109 -15.397 1.00 47.49 9 PRO B C 1
ATOM 820 O O . PRO B 1 13 ? 4.395 18.134 -15.909 1.00 57.25 9 PRO B O 1
ATOM 824 N N . ALA B 1 14 ? 5.930 17.096 -14.628 1.00 45.25 10 ALA B N 1
ATOM 825 C CA . ALA B 1 14 ? 6.782 18.260 -14.473 1.00 42.05 10 ALA B CA 1
ATOM 826 C C . ALA B 1 14 ? 8.089 18.018 -15.205 1.00 39.11 10 ALA B C 1
ATOM 827 O O . ALA B 1 14 ? 8.523 16.870 -15.380 1.00 38.76 10 ALA B O 1
ATOM 829 N N . THR B 1 15 ? 8.712 19.100 -15.647 1.00 38.41 11 THR B N 1
ATOM 830 C CA . THR B 1 15 ? 10.039 19.014 -16.221 1.00 40.37 11 THR B CA 1
ATOM 831 C C . THR B 1 15 ? 10.935 19.967 -15.452 1.00 39.63 11 THR B C 1
ATOM 832 O O . THR B 1 15 ? 10.923 21.171 -15.698 1.00 45.38 11 THR B O 1
ATOM 836 N N . ILE B 1 16 ? 11.695 19.428 -14.504 1.00 35.79 12 ILE B N 1
ATOM 837 C CA . ILE B 1 16 ? 12.649 20.231 -13.741 1.00 33.73 12 ILE B CA 1
ATOM 838 C C . ILE B 1 16 ? 14.031 19.583 -13.755 1.00 32.59 12 ILE B C 1
ATOM 839 O O . ILE B 1 16 ? 14.151 18.364 -13.824 1.00 32.88 12 ILE B O 1
ATOM 844 N N . PRO B 1 17 ? 15.083 20.402 -13.710 1.00 34.65 13 PRO B N 1
ATOM 845 C CA . PRO B 1 17 ? 16.449 19.873 -13.743 1.00 32.81 13 PRO B CA 1
ATOM 846 C C . PRO B 1 17 ? 16.782 19.127 -12.456 1.00 31.60 13 PRO B C 1
ATOM 847 O O . PRO B 1 17 ? 16.385 19.561 -11.361 1.00 27.83 13 PRO B O 1
ATOM 851 N N . VAL B 1 18 ? 17.491 18.006 -12.603 1.00 28.10 14 VAL B N 1
ATOM 852 C CA . VAL B 1 18 ? 17.940 17.208 -11.468 1.00 26.42 14 VAL B CA 1
ATOM 853 C C . VAL B 1 18 ? 19.379 16.731 -11.669 1.00 29.17 14 VAL B C 1
ATOM 854 O O . VAL B 1 18 ? 19.857 16.564 -12.801 1.00 27.04 14 VAL B O 1
ATOM 858 N N . GLU B 1 19 ? 20.072 16.505 -10.561 1.00 24.43 15 GLU B N 1
ATOM 859 C CA . GLU B 1 19 ? 21.346 15.813 -10.621 1.00 25.57 15 GLU B CA 1
ATOM 860 C C . GLU B 1 19 ? 21.160 14.506 -9.874 1.00 23.21 15 GLU B C 1
ATOM 861 O O . GLU B 1 19 ? 20.491 14.467 -8.837 1.00 21.83 15 GLU B O 1
ATOM 867 N N . VAL B 1 20 ? 21.721 13.438 -10.419 1.00 19.29 16 VAL B N 1
ATOM 868 C CA . VAL B 1 20 ? 21.614 12.119 -9.807 1.00 22.37 16 VAL B CA 1
ATOM 869 C C . VAL B 1 20 ? 23.004 11.525 -9.640 1.00 21.99 16 VAL B C 1
ATOM 870 O O . VAL B 1 20 ? 23.781 11.477 -10.596 1.00 25.96 16 VAL B O 1
ATOM 874 N N . ALA B 1 21 ? 23.334 11.098 -8.421 1.00 23.66 17 ALA B N 1
ATOM 875 C CA . ALA B 1 21 ? 24.593 10.396 -8.176 1.00 23.25 17 ALA B CA 1
ATOM 876 C C . ALA B 1 21 ? 24.291 9.020 -7.614 1.00 25.71 17 ALA B C 1
ATOM 877 O O . ALA B 1 21 ? 23.328 8.867 -6.852 1.00 22.59 17 ALA B O 1
ATOM 879 N N . ASN B 1 22 ? 25.098 8.013 -7.962 1.00 24.55 18 ASN B N 1
ATOM 880 C CA . ASN B 1 22 ? 24.990 6.747 -7.255 1.00 23.66 18 ASN B CA 1
ATOM 881 C C . ASN B 1 22 ? 25.587 6.892 -5.846 1.00 25.50 18 ASN B C 1
ATOM 882 O O . ASN B 1 22 ? 26.131 7.947 -5.514 1.00 21.11 18 ASN B O 1
ATOM 887 N N . ALA B 1 23 ? 25.475 5.847 -5.024 1.00 28.65 19 ALA B N 1
ATOM 888 C CA . ALA B 1 23 ? 25.766 5.963 -3.592 1.00 28.27 19 ALA B CA 1
ATOM 889 C C . ALA B 1 23 ? 27.228 6.199 -3.261 1.00 32.66 19 ALA B C 1
ATOM 890 O O . ALA B 1 23 ? 27.528 6.730 -2.191 1.00 33.65 19 ALA B O 1
ATOM 892 N N . ASP B 1 24 ? 28.137 5.802 -4.154 1.00 33.15 20 ASP B N 1
ATOM 893 C CA . ASP B 1 24 ? 29.559 6.067 -3.926 1.00 33.16 20 ASP B CA 1
ATOM 894 C C . ASP B 1 24 ? 30.087 7.249 -4.731 1.00 35.33 20 ASP B C 1
ATOM 895 O O . ASP B 1 24 ? 31.270 7.561 -4.665 1.00 3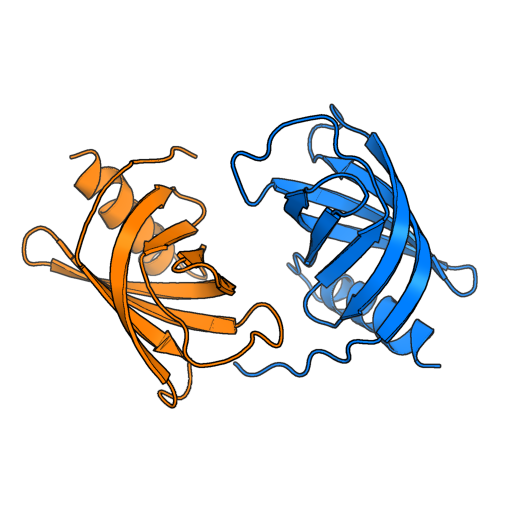7.94 20 ASP B O 1
ATOM 900 N N . GLY B 1 25 ? 29.218 7.917 -5.482 1.00 32.19 21 GLY B N 1
ATOM 901 C CA . GLY B 1 25 ? 29.642 9.061 -6.262 1.00 33.77 21 GLY B CA 1
ATOM 902 C C . GLY B 1 25 ? 30.461 8.696 -7.494 1.00 33.62 21 GLY B C 1
ATOM 903 O O . GLY B 1 25 ? 30.956 9.573 -8.190 1.00 33.65 21 GLY B O 1
ATOM 904 N N . SER B 1 26 ? 30.604 7.409 -7.788 1.00 29.59 22 SER B N 1
ATOM 905 C CA . SER B 1 26 ? 31.312 7.022 -9.010 1.00 35.86 22 SER B CA 1
ATOM 906 C C . SER B 1 26 ? 30.588 7.487 -10.281 1.00 35.89 22 SER B C 1
ATOM 907 O O . SER B 1 26 ? 31.205 7.633 -11.342 1.00 36.06 22 SER B O 1
ATOM 910 N N . ILE B 1 27 ? 29.282 7.722 -10.165 1.00 32.51 23 ILE B N 1
ATOM 911 C CA . ILE B 1 27 ? 28.478 8.201 -11.291 1.00 31.22 23 ILE B CA 1
ATOM 912 C C . ILE B 1 27 ? 27.637 9.425 -10.913 1.00 29.22 23 ILE B C 1
ATOM 913 O O . ILE B 1 27 ? 26.830 9.379 -9.988 1.00 29.29 23 ILE B O 1
ATOM 918 N N . ILE B 1 28 ? 27.840 10.521 -11.625 1.00 29.20 24 ILE B N 1
ATOM 919 C CA . ILE B 1 28 ? 27.043 11.711 -11.417 1.00 27.24 24 ILE B CA 1
ATOM 920 C C . ILE B 1 28 ? 26.539 12.150 -12.771 1.00 30.81 24 ILE B C 1
ATOM 921 O O . ILE B 1 28 ? 27.333 12.373 -13.696 1.00 30.75 24 ILE B O 1
ATOM 926 N N . VAL B 1 29 ? 25.217 12.253 -12.901 1.00 25.40 25 VAL B N 1
ATOM 927 C CA . VAL B 1 29 ? 24.621 12.728 -14.141 1.00 29.33 25 VAL B CA 1
ATOM 928 C C . VAL B 1 29 ? 23.616 13.841 -13.877 1.00 31.62 25 VAL B C 1
ATOM 929 O O . VAL B 1 29 ? 23.125 14.003 -12.757 1.00 30.48 25 VAL B O 1
ATOM 933 N N . THR B 1 30 ? 23.324 14.625 -14.903 1.00 30.96 26 THR B N 1
ATOM 934 C CA . THR B 1 30 ? 22.253 15.600 -14.788 1.00 34.51 26 THR B CA 1
ATOM 935 C C . THR B 1 30 ? 21.167 15.253 -15.798 1.00 33.85 26 THR B C 1
ATOM 936 O O . THR B 1 30 ? 21.432 14.618 -16.820 1.00 35.29 26 THR B O 1
ATOM 940 N N . GLY B 1 31 ? 19.935 15.649 -15.504 1.00 33.87 27 GLY B N 1
ATOM 941 C CA . GLY B 1 31 ? 18.837 15.350 -16.398 1.00 31.82 27 GLY B CA 1
ATOM 942 C C . GLY B 1 31 ? 17.691 16.286 -16.128 1.00 29.23 27 GLY B C 1
ATOM 943 O O . GLY B 1 31 ? 17.827 17.246 -15.365 1.00 31.63 27 GLY B O 1
ATOM 944 N N . VAL B 1 32 ? 16.561 16.016 -16.766 1.00 29.18 28 VAL B N 1
ATOM 945 C CA . VAL B 1 32 ? 15.342 16.775 -16.515 1.00 31.19 28 VAL B CA 1
ATOM 946 C C . VAL B 1 32 ? 14.231 15.772 -16.311 1.00 30.92 28 VAL B C 1
ATOM 947 O O . VAL B 1 32 ? 14.202 14.734 -16.975 1.00 33.84 28 VAL B O 1
ATOM 951 N N . THR B 1 33 ? 13.334 16.057 -15.373 1.00 30.13 29 THR B N 1
ATOM 952 C CA . THR B 1 33 ? 12.265 15.120 -15.071 1.00 30.93 29 THR B CA 1
ATOM 953 C C . THR B 1 33 ? 11.280 15.073 -16.234 1.00 31.55 29 THR B C 1
ATOM 954 O O . THR B 1 33 ? 11.180 16.028 -16.988 1.00 32.19 29 THR B O 1
ATOM 958 N N . GLU B 1 34 ? 10.580 13.957 -16.399 1.00 34.44 30 GLU B N 1
ATOM 959 C CA . GLU B 1 34 ? 9.424 13.925 -17.287 1.00 36.50 30 GLU B CA 1
ATOM 960 C C . GLU B 1 34 ? 8.208 14.045 -16.397 1.00 38.06 30 GLU B C 1
ATOM 961 O O . GLU B 1 34 ? 7.376 14.932 -16.576 1.00 40.03 30 GLU B O 1
ATOM 967 N N . ASP B 1 35 ? 8.113 13.125 -15.437 1.00 33.30 31 ASP B N 1
ATOM 968 C CA . ASP B 1 35 ? 7.072 13.187 -14.420 1.00 36.12 31 ASP B CA 1
ATOM 969 C C . ASP B 1 35 ? 7.539 12.691 -13.057 1.00 35.37 31 ASP B C 1
ATOM 970 O O . ASP B 1 35 ? 8.604 12.081 -12.938 1.00 33.21 31 ASP B O 1
ATOM 975 N N . LEU B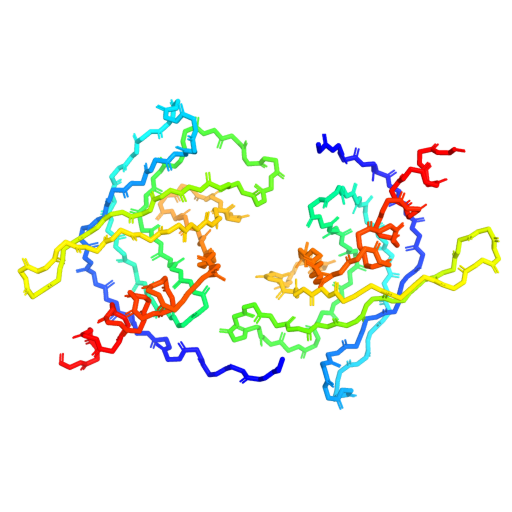 1 36 ? 6.723 12.962 -12.040 1.00 35.45 32 LEU B N 1
ATOM 976 C CA . LEU B 1 36 ? 6.979 12.540 -10.668 1.00 36.69 32 LEU B CA 1
ATOM 977 C C . LEU B 1 36 ? 5.671 12.092 -10.030 1.00 38.68 32 LEU B C 1
ATOM 978 O O . LEU B 1 36 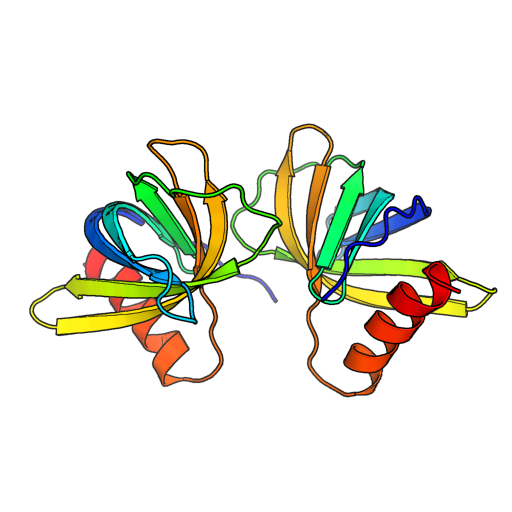? 4.599 12.562 -10.403 1.00 39.90 32 LEU B O 1
ATOM 983 N N . SER B 1 37 ? 5.763 11.186 -9.063 1.00 33.06 33 SER B N 1
ATOM 984 C CA . SER B 1 37 ? 4.608 10.754 -8.289 1.00 29.20 33 SER B CA 1
ATOM 985 C C . SER B 1 37 ? 5.064 10.514 -6.856 1.00 25.29 33 SER B C 1
ATOM 986 O O . SER B 1 37 ? 6.255 10.619 -6.561 1.00 25.07 33 SER B O 1
ATOM 989 N N . MET B 1 38 ? 4.130 10.186 -5.970 1.00 25.22 34 MET B N 1
ATOM 990 C CA . MET B 1 38 ? 4.490 9.758 -4.620 1.00 30.26 34 MET B CA 1
ATOM 991 C C . MET B 1 38 ? 5.306 8.469 -4.632 1.00 24.47 34 MET B C 1
ATOM 992 O O . MET B 1 38 ? 5.929 8.120 -3.632 1.00 24.83 34 MET B O 1
ATOM 997 N N . GLY B 1 39 ? 5.299 7.756 -5.756 1.00 23.69 35 GLY B N 1
ATOM 998 C CA . GLY B 1 39 ? 6.020 6.494 -5.843 1.00 26.95 35 GLY B CA 1
ATOM 999 C C . GLY B 1 39 ? 7.450 6.632 -6.349 1.00 24.80 35 GLY B C 1
ATOM 1000 O O . GLY B 1 39 ? 8.372 5.944 -5.873 1.00 24.39 35 GLY B O 1
ATOM 1001 N N . GLY B 1 40 ? 7.637 7.518 -7.322 1.00 23.28 36 GLY B N 1
ATOM 1002 C CA . GLY B 1 40 ? 8.952 7.764 -7.882 1.00 25.98 36 GLY B CA 1
ATOM 1003 C C . GLY B 1 40 ? 9.014 8.862 -8.920 1.00 26.84 36 GLY B C 1
ATOM 1004 O O . GLY B 1 40 ? 8.269 9.842 -8.855 1.00 27.87 36 GLY B O 1
ATOM 1005 N N . ALA B 1 41 ? 9.914 8.684 -9.881 1.00 26.98 37 ALA B N 1
ATOM 1006 C CA . ALA B 1 41 ? 10.229 9.719 -10.847 1.00 29.27 37 ALA B CA 1
ATOM 1007 C C . ALA B 1 41 ? 10.608 9.072 -12.157 1.00 29.96 37 ALA B C 1
ATOM 1008 O O . ALA B 1 41 ? 11.140 7.966 -12.172 1.00 25.15 37 ALA B O 1
ATOM 1010 N N . ALA B 1 42 ? 10.321 9.769 -13.250 1.00 28.75 38 ALA B N 1
ATOM 1011 C CA . ALA B 1 42 ? 10.799 9.387 -14.568 1.00 32.10 38 ALA B CA 1
ATOM 1012 C C . ALA B 1 42 ? 11.583 10.587 -15.061 1.00 30.27 38 ALA B C 1
ATOM 1013 O O . ALA B 1 42 ? 11.126 11.721 -14.950 1.00 30.87 38 ALA B O 1
ATOM 1015 N N . VAL B 1 43 ? 12.777 10.341 -15.575 1.00 28.40 39 VAL B N 1
ATOM 1016 C CA . VAL B 1 43 ? 13.707 11.419 -15.872 1.00 29.04 39 VAL B CA 1
ATOM 1017 C C . VAL B 1 43 ? 14.343 11.206 -17.241 1.00 31.30 39 VAL B C 1
ATOM 1018 O O . VAL B 1 43 ? 14.727 10.083 -17.582 1.00 32.08 39 VAL B O 1
ATOM 1022 N N . LYS B 1 44 ? 14.454 12.279 -18.019 1.00 32.35 40 LYS B N 1
ATOM 1023 C CA . LYS B 1 44 ? 15.164 12.232 -19.293 1.00 35.40 40 LYS B CA 1
ATOM 1024 C C . LYS B 1 44 ? 16.658 12.342 -19.034 1.00 28.92 40 LYS B C 1
ATOM 1025 O O . LYS B 1 44 ? 17.151 13.401 -18.651 1.00 29.56 40 LYS B O 1
ATOM 1031 N N . MET B 1 45 ? 17.392 11.260 -19.276 1.00 33.63 41 MET B N 1
ATOM 1032 C CA . MET B 1 45 ? 18.810 11.222 -18.904 1.00 29.71 41 MET B CA 1
ATOM 1033 C C . MET B 1 45 ? 19.490 9.969 -19.422 1.00 26.87 41 MET B C 1
ATOM 1034 O O . MET B 1 45 ? 18.828 9.022 -19.823 1.00 29.83 41 MET B O 1
ATOM 1039 N N . SER B 1 46 ? 20.817 9.948 -19.372 1.00 27.00 42 SER B N 1
ATOM 1040 C CA . SER B 1 46 ? 21.563 8.753 -19.750 1.00 30.82 42 SER B CA 1
ATOM 1041 C C . SER B 1 46 ? 22.435 8.247 -18.599 1.00 31.70 42 SER B C 1
ATOM 1042 O O . SER B 1 46 ? 23.380 8.916 -18.190 1.00 36.36 42 SER B O 1
ATOM 1045 N N . TRP B 1 47 ? 22.118 7.062 -18.089 1.00 29.96 43 TRP B N 1
ATOM 1046 C CA . TRP B 1 47 ? 22.951 6.413 -17.087 1.00 32.34 43 TRP B CA 1
ATOM 1047 C C . TRP B 1 47 ? 24.129 5.707 -17.776 1.00 34.39 43 TRP B C 1
ATOM 1048 O O . TRP B 1 47 ? 23.928 4.764 -18.538 1.00 36.22 43 TRP B O 1
ATOM 1059 N N . PRO B 1 48 ? 25.368 6.147 -17.499 1.00 34.97 44 PRO B N 1
ATOM 1060 C CA . PRO B 1 48 ? 26.496 5.690 -18.326 1.00 35.92 44 PRO B CA 1
ATOM 1061 C C . PRO B 1 48 ? 26.925 4.243 -18.073 1.00 39.08 44 PRO B C 1
ATOM 1062 O O . PRO B 1 48 ? 27.997 3.846 -18.526 1.00 43.97 44 PRO B O 1
ATOM 1066 N N . ALA B 1 49 ? 26.109 3.467 -17.373 1.00 36.13 45 ALA B N 1
ATOM 1067 C CA . ALA B 1 49 ? 26.434 2.070 -17.125 1.00 39.07 45 ALA B CA 1
ATOM 1068 C C . ALA B 1 49 ? 25.192 1.188 -17.246 1.00 40.25 45 ALA B C 1
ATOM 1069 O O . ALA B 1 49 ? 24.071 1.687 -17.289 1.00 40.57 45 ALA B O 1
ATOM 1071 N N . LYS B 1 50 ? 25.390 -0.125 -17.317 1.00 43.76 46 LYS B N 1
ATOM 1072 C CA . LYS B 1 50 ? 24.263 -1.050 -17.281 1.00 42.47 46 LYS B CA 1
ATOM 1073 C C . LYS B 1 50 ? 23.853 -1.297 -15.833 1.00 38.54 46 LYS B C 1
ATOM 1074 O O . LYS B 1 50 ? 24.705 -1.368 -14.954 1.00 44.19 46 LYS B O 1
ATOM 1080 N N . LEU B 1 51 ? 22.555 -1.428 -15.580 1.00 41.23 47 LEU B N 1
ATOM 1081 C CA . LEU B 1 51 ? 22.081 -1.683 -14.221 1.00 41.53 47 LEU B CA 1
ATOM 1082 C C . LEU B 1 51 ? 22.267 -3.143 -13.797 1.00 41.95 47 LEU B C 1
ATOM 1083 O O . LEU B 1 51 ? 21.906 -4.055 -14.535 1.00 41.14 47 LEU B O 1
ATOM 1088 N N . SER B 1 52 ? 22.829 -3.354 -12.607 1.00 41.29 48 SER B N 1
ATOM 1089 C CA . SER B 1 52 ? 22.928 -4.695 -12.025 1.00 46.56 48 SER B CA 1
ATOM 1090 C C . SER B 1 52 ? 21.584 -5.112 -11.427 1.00 42.99 48 SER B C 1
ATOM 1091 O O . SER B 1 52 ? 21.291 -6.301 -11.295 1.00 42.72 48 SER B O 1
ATOM 1094 N N . GLY B 1 53 ? 20.776 -4.113 -11.076 1.00 37.86 49 GLY B N 1
ATOM 1095 C CA . GLY B 1 53 ? 19.506 -4.300 -10.380 1.00 33.30 49 GLY B CA 1
ATOM 1096 C C . GLY B 1 53 ? 19.112 -2.943 -9.798 1.00 36.42 49 GLY B C 1
ATOM 1097 O O . GLY B 1 53 ? 19.703 -1.917 -10.166 1.00 32.23 49 GLY B O 1
ATOM 1098 N N . PRO B 1 54 ? 18.126 -2.911 -8.886 1.00 32.55 50 PRO B N 1
ATOM 1099 C CA . PRO B 1 54 ? 17.815 -1.604 -8.287 1.00 28.07 50 PRO B CA 1
ATOM 1100 C C . PRO B 1 54 ? 19.040 -1.031 -7.578 1.00 28.98 50 PRO B C 1
ATOM 1101 O O . PRO B 1 54 ? 19.657 -1.689 -6.724 1.00 32.09 50 PRO B O 1
ATOM 1105 N N . THR B 1 55 ? 19.379 0.204 -7.932 1.00 25.06 51 THR B N 1
ATOM 1106 C CA . THR B 1 55 ? 20.635 0.815 -7.517 1.00 24.96 51 THR B CA 1
ATOM 1107 C C . THR B 1 55 ? 20.372 2.132 -6.792 1.00 24.64 51 THR B C 1
ATOM 1108 O O . THR B 1 55 ? 19.778 3.051 -7.364 1.00 23.13 51 THR B O 1
ATOM 1112 N N . PRO B 1 56 ? 20.802 2.214 -5.523 1.00 25.47 52 PRO B N 1
ATOM 1113 C CA . PRO B 1 56 ? 20.622 3.396 -4.669 1.00 24.75 52 PRO B CA 1
ATOM 1114 C C . PRO B 1 56 ? 21.295 4.633 -5.263 1.00 20.83 52 PRO B C 1
ATOM 1115 O O . PRO B 1 56 ? 22.451 4.606 -5.703 1.00 22.11 52 PRO B O 1
ATOM 1119 N N . VAL B 1 57 ? 20.550 5.727 -5.279 1.00 18.76 53 VAL B N 1
ATOM 1120 C CA . VAL B 1 57 ? 21.073 7.001 -5.747 1.00 18.78 53 VAL B CA 1
ATOM 1121 C C . VAL B 1 57 ? 20.565 8.101 -4.841 1.00 23.01 53 VAL B C 1
ATOM 1122 O O . VAL B 1 57 ? 19.763 7.848 -3.934 1.00 18.73 53 VAL B O 1
ATOM 1126 N N . TYR B 1 58 ? 21.051 9.317 -5.096 1.00 18.08 54 TYR B N 1
ATOM 1127 C CA . TYR B 1 58 ? 20.496 10.518 -4.499 1.00 18.96 54 TYR B CA 1
ATOM 1128 C C . TYR B 1 58 ? 20.137 11.415 -5.657 1.00 21.72 54 TYR B C 1
ATOM 1129 O O . TYR B 1 58 ? 20.922 11.565 -6.595 1.00 18.72 54 TYR B O 1
ATOM 1138 N N . ILE B 1 59 ? 18.936 11.986 -5.598 1.00 18.24 55 ILE B N 1
ATOM 1139 C CA . ILE B 1 59 ? 18.465 12.910 -6.610 1.00 19.08 55 ILE B CA 1
ATOM 1140 C C . ILE B 1 59 ? 18.361 14.271 -5.928 1.00 24.73 55 ILE B C 1
ATOM 1141 O O . ILE B 1 59 ? 17.752 14.398 -4.862 1.00 21.00 55 ILE B O 1
ATOM 1146 N N . ARG B 1 60 ? 18.994 15.275 -6.518 1.00 20.64 56 ARG B N 1
ATOM 1147 C CA . ARG B 1 60 ? 18.961 16.612 -5.954 1.00 21.46 56 ARG B CA 1
ATOM 1148 C C . ARG B 1 60 ? 18.284 17.549 -6.930 1.00 23.33 56 ARG B C 1
ATOM 1149 O O . ARG B 1 60 ? 18.446 17.421 -8.140 1.00 22.30 56 ARG B O 1
ATOM 1157 N N . THR B 1 61 ? 17.483 18.469 -6.406 1.00 25.90 57 THR B N 1
ATOM 1158 C CA . THR B 1 61 ? 16.943 19.538 -7.231 1.00 27.10 57 THR B CA 1
ATOM 1159 C C . THR B 1 61 ? 16.620 20.746 -6.353 1.00 28.62 57 THR B C 1
ATOM 1160 O O . THR B 1 61 ? 16.668 20.664 -5.119 1.00 27.24 57 THR B O 1
ATOM 1164 N N . VAL B 1 62 ? 16.301 21.870 -6.987 1.00 31.47 58 VAL B N 1
ATOM 1165 C CA . VAL B 1 62 ? 15.909 23.074 -6.259 1.00 32.01 58 VAL B CA 1
ATOM 1166 C C . VAL B 1 62 ? 14.465 23.448 -6.615 1.00 33.42 58 VAL B C 1
ATOM 1167 O O . VAL B 1 62 ? 14.097 23.477 -7.794 1.00 33.79 58 VAL B O 1
ATOM 1171 N N . LEU B 1 63 ? 13.648 23.723 -5.601 1.00 30.74 59 LEU B N 1
ATOM 1172 C CA . LEU B 1 63 ? 12.258 24.112 -5.833 1.00 33.99 59 LEU B CA 1
ATOM 1173 C C . LEU B 1 63 ? 11.847 25.226 -4.876 1.00 32.97 59 LEU B C 1
ATOM 1174 O O . LEU B 1 63 ? 11.910 25.053 -3.657 1.00 30.92 59 LEU B O 1
ATOM 1179 N N . ASP B 1 64 ? 11.415 26.360 -5.428 1.00 37.40 60 ASP B N 1
ATOM 1180 C CA . ASP B 1 64 ? 11.080 27.533 -4.616 1.00 36.05 60 ASP B CA 1
ATOM 1181 C C . ASP B 1 64 ? 12.278 27.942 -3.774 1.00 37.41 60 ASP B C 1
ATOM 1182 O O . ASP B 1 64 ? 12.137 28.246 -2.591 1.00 38.77 60 ASP B O 1
ATOM 1187 N N . GLY B 1 65 ? 13.457 27.937 -4.382 1.00 34.98 61 GLY B N 1
ATOM 1188 C CA . GLY B 1 65 ? 14.674 28.238 -3.654 1.00 40.36 61 GLY B CA 1
ATO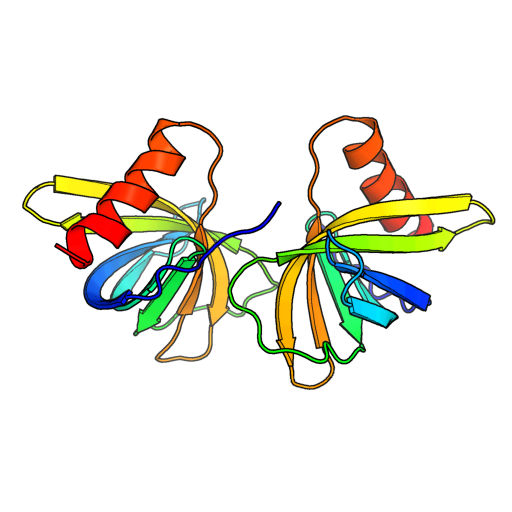M 1189 C C . GLY B 1 65 ? 15.012 27.279 -2.516 1.00 39.71 61 GLY B C 1
ATOM 1190 O O . GLY B 1 65 ? 15.870 27.588 -1.684 1.00 41.82 61 GLY B O 1
ATOM 1191 N N . GLU B 1 66 ? 14.343 26.128 -2.460 1.00 35.57 62 GLU B N 1
ATOM 1192 C CA . GLU B 1 66 ? 14.667 25.101 -1.462 1.00 38.67 62 GLU B CA 1
ATOM 1193 C C . GLU B 1 66 ? 15.424 23.920 -2.084 1.00 36.39 62 GLU B C 1
ATOM 1194 O O . GLU B 1 66 ? 15.018 23.402 -3.121 1.00 32.24 62 GLU B O 1
ATOM 1200 N N . GLU B 1 67 ? 16.520 23.501 -1.444 1.00 33.06 63 GLU B N 1
ATOM 1201 C CA . GLU B 1 67 ? 17.264 22.313 -1.879 1.00 33.44 63 GLU B CA 1
ATOM 1202 C C . GLU B 1 67 ? 16.562 21.020 -1.440 1.00 27.64 63 GLU B C 1
ATOM 1203 O O . GLU B 1 67 ? 16.389 20.768 -0.247 1.00 28.22 63 GLU B O 1
ATOM 1209 N N . LEU B 1 68 ? 16.164 20.203 -2.411 1.00 27.77 64 LEU B N 1
ATOM 1210 C CA . LEU B 1 68 ? 15.504 18.940 -2.123 1.00 24.69 64 LEU B CA 1
ATOM 1211 C C . LEU B 1 68 ? 16.424 17.800 -2.537 1.00 23.33 64 LEU B C 1
ATOM 1212 O O . LEU B 1 68 ? 16.849 17.705 -3.701 1.00 24.60 64 LEU B O 1
ATOM 1217 N N . ILE B 1 69 ? 16.758 16.955 -1.570 1.00 21.98 65 ILE B N 1
ATOM 1218 C CA . ILE B 1 69 ? 17.654 15.825 -1.800 1.00 25.06 65 ILE B CA 1
ATOM 1219 C C . ILE B 1 69 ? 16.901 14.573 -1.403 1.00 18.06 65 ILE B C 1
ATOM 1220 O O . ILE B 1 69 ? 16.558 14.373 -0.236 1.00 20.47 65 ILE B O 1
ATOM 1225 N N . LEU B 1 70 ? 16.616 13.737 -2.388 1.00 18.11 66 LEU B N 1
ATOM 1226 C CA . LEU B 1 70 ? 15.798 12.559 -2.155 1.00 19.82 66 LEU B CA 1
ATOM 1227 C C . LEU B 1 70 ? 16.521 11.252 -2.511 1.00 20.15 66 LEU B C 1
ATOM 1228 O O . LEU B 1 70 ? 16.900 11.048 -3.659 1.00 21.02 66 LEU B O 1
ATOM 1233 N N . PRO B 1 71 ? 16.716 10.367 -1.518 1.00 19.16 67 PRO B N 1
ATOM 1234 C CA . PRO B 1 71 ? 17.226 9.019 -1.762 1.00 20.09 67 PRO B CA 1
ATOM 1235 C C . PRO B 1 71 ? 16.256 8.307 -2.675 1.00 22.03 67 PRO B C 1
ATOM 1236 O O . PRO B 1 71 ? 15.042 8.511 -2.545 1.00 21.12 67 PRO B O 1
ATOM 1240 N N . ALA B 1 72 ? 16.770 7.486 -3.581 1.00 19.05 68 ALA B N 1
ATOM 1241 C CA . ALA B 1 72 ? 15.915 6.720 -4.454 1.00 18.71 68 ALA B CA 1
ATOM 1242 C C . ALA B 1 72 ? 16.679 5.486 -4.873 1.00 22.95 68 ALA B C 1
ATOM 1243 O O . ALA B 1 72 ? 17.857 5.336 -4.549 1.00 20.24 68 ALA B O 1
ATOM 1245 N N . ARG B 1 73 ? 16.004 4.590 -5.579 1.00 21.33 69 ARG B N 1
ATOM 1246 C CA . ARG B 1 73 ? 16.701 3.529 -6.276 1.00 24.60 69 ARG B CA 1
ATOM 1247 C C . ARG B 1 73 ? 16.403 3.723 -7.759 1.00 21.31 69 ARG B C 1
ATOM 1248 O O . ARG B 1 73 ? 15.242 3.868 -8.137 1.00 20.13 69 ARG B O 1
ATOM 1256 N N . ILE B 1 74 ? 17.439 3.757 -8.595 1.00 19.36 70 ILE B N 1
ATOM 1257 C CA . ILE B 1 74 ? 17.199 3.699 -10.035 1.00 20.52 70 ILE B CA 1
ATOM 1258 C C . ILE B 1 74 ? 16.928 2.241 -10.360 1.00 22.00 70 ILE B C 1
ATOM 1259 O O . ILE B 1 74 ? 17.722 1.363 -10.028 1.00 21.11 70 ILE B O 1
ATOM 1264 N N . ILE B 1 75 ? 15.789 1.978 -10.982 1.00 24.83 71 ILE B N 1
ATOM 1265 C CA . ILE B 1 75 ? 15.361 0.603 -11.210 1.00 23.69 71 ILE B CA 1
ATOM 1266 C C . ILE B 1 75 ? 15.342 0.221 -12.686 1.00 30.18 71 ILE B C 1
ATOM 1267 O O . ILE B 1 75 ? 15.296 -0.965 -13.028 1.00 28.70 71 ILE B O 1
ATOM 1272 N N . ARG B 1 76 ? 15.373 1.229 -13.556 1.00 29.10 72 ARG B N 1
ATOM 1273 C CA . ARG B 1 76 ? 15.472 0.992 -14.987 1.00 29.80 72 ARG B CA 1
ATOM 1274 C C . ARG B 1 76 ? 16.158 2.167 -15.665 1.00 31.59 72 ARG B C 1
ATOM 1275 O O . ARG B 1 76 ? 15.876 3.323 -15.347 1.00 28.78 72 ARG B O 1
ATOM 1283 N N . ALA B 1 77 ? 17.087 1.869 -16.574 1.00 32.39 73 ALA B N 1
ATOM 1284 C CA . ALA B 1 77 ? 17.790 2.908 -17.328 1.00 33.43 73 ALA B CA 1
ATOM 1285 C C . ALA B 1 77 ? 18.057 2.444 -18.755 1.00 40.05 73 ALA B C 1
ATOM 1286 O O . ALA B 1 77 ? 18.375 1.270 -18.990 1.00 34.94 73 ALA B O 1
ATOM 1288 N N . GLY B 1 78 ? 17.931 3.375 -19.696 1.00 38.94 74 GLY B N 1
ATOM 1289 C CA . GLY B 1 78 ? 18.149 3.090 -21.101 1.00 41.99 74 GLY B CA 1
ATOM 1290 C C . GLY B 1 78 ? 17.136 3.835 -21.936 1.00 40.34 74 GLY B C 1
ATOM 1291 O O . GLY B 1 78 ? 16.105 4.266 -21.414 1.00 42.11 74 GLY B O 1
ATOM 1292 N N . ASN B 1 79 ? 17.415 4.004 -23.226 1.00 46.24 75 ASN B N 1
ATOM 1293 C CA . ASN B 1 79 ? 16.470 4.690 -24.105 1.00 41.79 75 ASN B CA 1
ATOM 1294 C C . ASN B 1 79 ? 16.263 6.144 -23.687 1.00 34.89 75 ASN B C 1
ATOM 1295 O O . ASN B 1 79 ? 15.196 6.712 -23.904 1.00 42.24 75 ASN B O 1
ATOM 1300 N N . GLY B 1 80 ? 17.278 6.743 -23.071 1.00 34.60 76 GLY B N 1
ATOM 1301 C CA . GLY B 1 80 ? 17.209 8.142 -22.682 1.00 37.66 76 GLY B CA 1
ATOM 1302 C C . GLY B 1 80 ? 16.386 8.423 -21.434 1.00 35.97 76 GLY B C 1
ATOM 1303 O O . GLY B 1 80 ? 16.058 9.577 -21.157 1.00 35.50 76 GLY B O 1
ATOM 1304 N N . ARG B 1 81 ? 16.051 7.370 -20.687 1.00 37.12 77 ARG B N 1
ATOM 1305 C CA . ARG B 1 81 ? 15.238 7.501 -19.482 1.00 36.19 77 ARG B CA 1
ATOM 1306 C C . ARG B 1 81 ? 15.908 6.852 -18.274 1.00 36.40 77 ARG B C 1
ATOM 1307 O O . ARG B 1 81 ? 16.672 5.893 -18.402 1.00 35.81 77 ARG B O 1
ATOM 1315 N N . GLY B 1 82 ? 15.615 7.395 -17.098 1.00 31.58 78 GLY B N 1
ATOM 1316 C CA . GLY B 1 82 ? 15.887 6.700 -15.858 1.00 28.03 78 GLY B CA 1
ATOM 1317 C C . GLY B 1 82 ? 14.593 6.624 -15.084 1.00 25.42 78 GLY B C 1
ATOM 1318 O O . GLY B 1 82 ? 13.869 7.616 -14.990 1.00 26.48 78 GLY B O 1
ATOM 1319 N N . ILE B 1 83 ? 14.288 5.451 -14.538 1.00 26.50 79 ILE B N 1
ATOM 1320 C CA . ILE B 1 83 ? 13.101 5.294 -13.706 1.00 26.79 79 ILE B CA 1
ATOM 1321 C C . ILE B 1 83 ? 13.573 5.004 -12.298 1.00 21.50 79 ILE B C 1
ATOM 1322 O O . ILE B 1 83 ? 14.473 4.188 -12.087 1.00 21.30 79 ILE B O 1
ATOM 1327 N N . PHE B 1 84 ? 12.957 5.689 -11.342 1.00 21.64 80 PHE B N 1
ATOM 1328 C CA . PHE B 1 84 ? 13.368 5.616 -9.953 1.00 21.47 80 PHE B CA 1
ATOM 1329 C C . PHE B 1 84 ? 12.169 5.390 -9.066 1.00 22.58 80 PHE B C 1
ATOM 1330 O O . PHE B 1 84 ? 11.063 5.799 -9.392 1.00 22.77 80 PHE B O 1
ATOM 1338 N N . ILE B 1 85 ? 12.400 4.778 -7.918 1.00 21.21 81 ILE B N 1
ATOM 1339 C CA . ILE B 1 85 ? 11.381 4.745 -6.890 1.00 23.91 81 ILE B CA 1
ATOM 1340 C C . ILE B 1 85 ? 12.009 5.386 -5.672 1.00 18.87 81 ILE B C 1
ATOM 1341 O O . ILE B 1 85 ? 13.190 5.185 -5.399 1.00 22.11 81 ILE B O 1
ATOM 1346 N N . TRP B 1 86 ? 11.229 6.175 -4.955 1.00 18.98 82 TRP B N 1
ATOM 1347 C CA . TRP B 1 86 ? 11.775 6.934 -3.842 1.00 23.30 82 TRP B CA 1
ATOM 1348 C C . TRP B 1 86 ? 12.141 5.955 -2.742 1.00 25.95 82 TRP B C 1
ATOM 1349 O O . TRP B 1 86 ? 11.435 4.965 -2.525 1.00 24.20 82 TRP B O 1
ATOM 1360 N N . THR B 1 87 ? 13.254 6.211 -2.063 1.00 20.98 83 THR B N 1
ATOM 1361 C CA . THR B 1 87 ? 13.500 5.531 -0.800 1.00 27.01 83 THR B CA 1
ATOM 1362 C C . THR B 1 87 ? 12.991 6.412 0.330 1.00 27.41 83 THR B C 1
ATOM 1363 O O . THR B 1 87 ? 13.395 7.565 0.461 1.00 27.95 83 THR B O 1
ATOM 1367 N N . ILE B 1 88 ? 12.089 5.876 1.141 1.00 31.88 84 ILE B N 1
ATOM 1368 C CA . ILE B 1 88 ? 11.507 6.656 2.230 1.00 33.84 84 ILE B CA 1
ATOM 1369 C C . ILE B 1 88 ? 11.653 5.939 3.571 1.00 39.82 84 ILE B C 1
ATOM 1370 O O . ILE B 1 88 ? 10.874 5.031 3.877 1.00 42.10 84 ILE B O 1
ATOM 1375 N N . ASP B 1 89 ? 12.625 6.365 4.378 1.00 38.93 85 ASP B N 1
ATOM 1376 C CA . ASP B 1 89 ? 12.927 5.677 5.636 1.00 45.47 85 ASP B CA 1
ATOM 1377 C C . ASP B 1 89 ? 12.663 6.494 6.899 1.00 49.27 85 ASP B C 1
ATOM 1378 O O . ASP B 1 89 ? 12.994 6.051 8.000 1.00 47.68 85 ASP B O 1
ATOM 1383 N N . ASN B 1 90 ? 12.084 7.680 6.743 1.00 44.60 86 ASN B N 1
ATOM 1384 C CA . ASN B 1 90 ? 11.691 8.497 7.891 1.00 40.39 86 ASN B CA 1
ATOM 1385 C C . ASN B 1 90 ? 10.700 9.573 7.452 1.00 36.36 86 ASN B C 1
ATOM 1386 O O . ASN B 1 90 ? 10.265 9.564 6.296 1.00 36.67 86 ASN B O 1
ATOM 1391 N N . LEU B 1 91 ? 10.327 10.485 8.348 1.00 35.63 87 LEU B N 1
ATOM 1392 C CA . LEU B 1 91 ? 9.293 11.466 8.002 1.00 34.61 87 LEU B CA 1
ATOM 1393 C C . LEU B 1 91 ? 9.833 12.631 7.203 1.00 32.76 87 LEU B C 1
ATOM 1394 O O . LEU B 1 91 ? 9.103 13.188 6.386 1.00 32.77 87 LEU B O 1
ATOM 1399 N N . GLN B 1 92 ? 11.090 13.018 7.441 1.00 33.78 88 GLN B N 1
ATOM 1400 C CA . GLN B 1 92 ? 11.707 14.073 6.635 1.00 35.55 88 GLN B CA 1
ATOM 1401 C C . GLN B 1 92 ? 11.800 13.620 5.174 1.00 29.83 88 GLN B C 1
ATOM 1402 O O . GLN B 1 92 ? 11.634 14.433 4.261 1.00 30.80 88 GLN B O 1
ATOM 1408 N N . GLN B 1 93 ? 12.078 12.332 4.962 1.00 30.90 89 GLN B N 1
ATOM 1409 C CA . GLN B 1 93 ? 12.133 11.770 3.611 1.00 30.53 89 GLN B CA 1
ATOM 1410 C C . GLN B 1 93 ? 10.731 11.689 3.016 1.00 27.85 89 GLN B C 1
ATOM 1411 O O . GLN B 1 93 ? 10.515 12.050 1.850 1.00 25.53 89 GLN B O 1
ATOM 1417 N N . GLU B 1 94 ? 9.775 11.218 3.812 1.00 26.28 90 GLU B N 1
ATOM 1418 C CA . GLU B 1 94 ? 8.396 11.227 3.371 1.00 28.37 90 GLU B CA 1
ATOM 1419 C C . GLU B 1 94 ? 7.994 12.634 2.941 1.00 25.15 90 GLU B C 1
ATOM 1420 O O . GLU B 1 94 ? 7.427 12.816 1.866 1.00 22.18 90 GLU B O 1
ATOM 1426 N N . PHE B 1 95 ? 8.299 13.633 3.767 1.00 24.09 91 PHE B N 1
ATOM 1427 C CA . PHE B 1 95 ? 7.848 14.992 3.467 1.00 22.85 91 PHE B CA 1
ATOM 1428 C C . PHE B 1 95 ? 8.659 15.703 2.402 1.00 24.00 91 PHE B C 1
ATOM 1429 O O . PHE B 1 95 ? 8.154 16.624 1.757 1.00 22.65 91 PHE B O 1
ATOM 1437 N N . SER B 1 96 ? 9.899 15.266 2.182 1.00 22.20 92 SER B N 1
ATOM 1438 C CA . SER B 1 96 ? 10.659 15.778 1.049 1.00 23.32 92 SER B CA 1
ATOM 1439 C C . SER B 1 96 ? 9.991 15.374 -0.268 1.00 21.23 92 SER B C 1
ATOM 1440 O O . SER B 1 96 ? 9.843 16.188 -1.173 1.00 21.02 92 SER B O 1
ATOM 1443 N N . VAL B 1 97 ? 9.580 14.118 -0.386 1.00 22.57 93 VAL B N 1
ATOM 1444 C CA . VAL B 1 97 ? 8.853 13.691 -1.581 1.00 24.11 93 VAL B CA 1
ATOM 1445 C C . VAL B 1 97 ? 7.538 14.469 -1.739 1.00 23.89 93 VAL B C 1
ATOM 1446 O O . VAL B 1 97 ? 7.209 14.931 -2.834 1.00 20.39 93 VAL B O 1
ATOM 1450 N N . ILE B 1 98 ? 6.788 14.608 -0.647 1.00 20.28 94 ILE B N 1
ATOM 1451 C CA . ILE B 1 98 ? 5.557 15.397 -0.669 1.00 23.17 94 ILE B CA 1
ATOM 1452 C C . ILE B 1 98 ? 5.784 16.856 -1.102 1.00 24.31 94 ILE B C 1
ATOM 1453 O O . ILE B 1 98 ? 5.065 17.381 -1.973 1.00 24.67 94 ILE B O 1
ATOM 1458 N N . ARG B 1 99 ? 6.769 17.523 -0.503 1.00 21.77 95 ARG B N 1
ATOM 1459 C CA . ARG B 1 99 ? 7.036 18.923 -0.849 1.00 27.38 95 ARG B CA 1
ATOM 1460 C C . ARG B 1 99 ? 7.385 19.030 -2.331 1.00 24.76 95 ARG B C 1
ATOM 1461 O O . ARG B 1 99 ? 7.025 19.985 -2.988 1.00 22.70 95 ARG B O 1
ATOM 1469 N N . LEU B 1 100 ? 8.075 18.028 -2.862 1.00 23.25 96 LEU B N 1
ATOM 1470 C CA . LEU B 1 100 ? 8.424 18.028 -4.281 1.00 23.77 96 LEU B CA 1
ATOM 1471 C C . LEU B 1 100 ? 7.181 17.834 -5.158 1.00 25.27 96 LEU B C 1
ATOM 1472 O O . LEU B 1 100 ? 6.919 18.606 -6.069 1.00 26.22 96 LEU B O 1
ATOM 1477 N N . VAL B 1 101 ? 6.419 16.788 -4.871 1.00 23.92 97 VAL B N 1
ATOM 1478 C CA . VAL B 1 101 ? 5.265 16.418 -5.686 1.00 27.18 97 VAL B CA 1
ATOM 1479 C C . VAL B 1 101 ? 4.152 17.460 -5.620 1.00 29.51 97 VAL B C 1
ATOM 1480 O O . VAL B 1 101 ? 3.668 17.931 -6.651 1.00 28.91 97 VAL B O 1
ATOM 1484 N N . PHE B 1 102 ? 3.769 17.838 -4.403 1.00 29.99 98 PHE B N 1
ATOM 1485 C CA . PHE B 1 102 ? 2.695 18.805 -4.217 1.00 30.32 98 PHE B CA 1
ATOM 1486 C C . PHE B 1 102 ? 3.180 20.215 -4.484 1.00 32.58 98 PHE B C 1
ATOM 1487 O O . PHE B 1 102 ? 2.386 21.085 -4.826 1.00 38.25 98 PHE B O 1
ATOM 1495 N N . GLY B 1 103 ? 4.483 20.446 -4.317 1.00 30.55 99 GLY B N 1
ATOM 1496 C CA . GLY B 1 103 ? 5.062 21.747 -4.609 1.00 34.59 99 GLY B CA 1
ATOM 1497 C C . GLY B 1 103 ? 4.987 22.044 -6.099 1.00 40.86 99 GLY B C 1
ATOM 1498 O O . GLY B 1 103 ? 4.744 23.183 -6.507 1.00 39.83 99 GLY B O 1
ATOM 149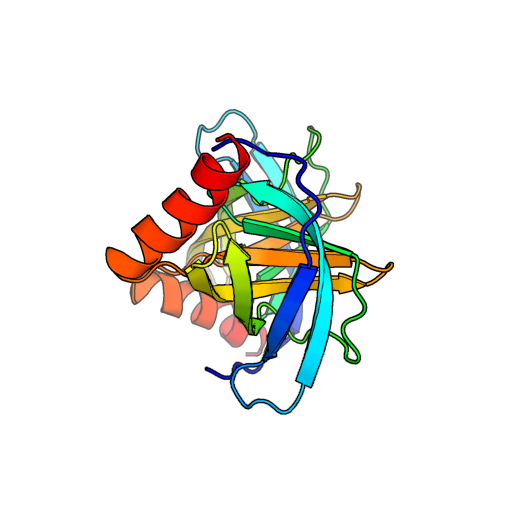9 N N . LEU B 1 104 ? 5.204 21.015 -6.917 1.00 38.88 100 LEU B N 1
ATOM 1500 C CA . LEU B 1 104 ? 5.034 21.138 -8.364 1.00 39.97 100 LEU B CA 1
ATOM 1501 C C . LEU B 1 104 ? 3.567 21.160 -8.800 1.00 44.47 100 LEU B C 1
ATOM 1502 O O . LEU B 1 104 ? 3.220 21.863 -9.744 1.00 53.87 100 LEU B O 1
ATOM 1507 N N . GLU B 1 105 ? 2.714 20.381 -8.135 1.00 43.64 101 GLU B N 1
ATOM 1508 C CA . GLU B 1 105 ? 1.267 20.571 -8.251 1.00 43.74 101 GLU B CA 1
ATOM 1509 C C . GLU B 1 105 ? 1.099 22.072 -8.054 1.00 45.41 101 GLU B C 1
ATOM 1510 O O . GLU B 1 105 ? 0.694 22.783 -8.976 1.00 43.55 101 GLU B O 1
ATOM 1516 N N . HIS B 1 106 ? 1.423 22.531 -6.840 1.00 45.52 102 HIS B N 1
ATOM 1517 C CA . HIS B 1 106 ? 1.583 23.958 -6.492 1.00 45.37 102 HIS B CA 1
ATOM 1518 C C . HIS B 1 106 ? 1.060 24.327 -5.110 1.00 42.30 102 HIS B C 1
ATOM 1519 O O . HIS B 1 106 ? 1.319 25.433 -4.638 1.00 48.78 102 HIS B O 1
#

Secondary structure (DSSP, 8-state):
-------EE---EEEEEETTSS-EEEEEEEEE-SSEEEEE---SS---S-EEEEEEEEETTEEEEEEEEEEEE-SS-EEEEE---SHHHHHHHHHHHHHHH-/---B----EEEEEETTSS-EEEEEEEEE-SSEEEEE---SS--SSSEEEEEEEEETTEEEEEEEEEEEEETTEEEEEE---SHHHHHHHHHHHHHHH-

Organism: Komagataeibacter xylinus (NCBI:txid28448)